Protein 1WMU (pdb70)

Foldseek 3Di:
DQDPVLLVLQVVLLVVCLVQQLVLLLQLVLCLCVVPVVVCVLPPVDPNDRPDPVSSVVRSVVSVLLVQCSVPVVPQLVSCVVLLCCCCVPSVDDLVVLVSSLVSSLVSSCVVCPVSCDPSNVVSSVVSSVVNSCSSPVVVD/DDDDPVLLCLLVVLVVVDPLLVLLLQLQLCLCAVVVVVCVLVPVQPDPPHSVRSSPRPVSSVVSSVVSVLLVVCSVPVVCLLPSCLVVLCCVCVPVNPPLVSLLVSLVSSLVSSCVVCVPSCDPSSSVSSNVSSVSNSVSSPVSPD

InterPro domains:
  IPR000971 Globin [PF00042] (26-136)
  IPR000971 Globin [PS01033] (1-141)
  IPR002338 Hemoglobin, alpha-type [PR00612] (15-27)
  IPR002338 Hemoglobin, alpha-type [PR00612] (32-42)
  IPR002338 Hemoglobin, alpha-type [PR00612] (47-56)
  IPR002338 Hemoglobin, alpha-type [PR00612] (74-87)
  IPR002338 Hemoglobin, alpha-type [PR00612] (122-138)
  IPR002338 Hemoglobin, alpha-type [cd08927] (2-141)
  IPR009050 Globin-like superfamily [SSF46458] (1-141)
  IPR012292 Globin/Protoglobin [G3DSA:1.10.490.10] (1-141)
  IPR050056 Hemoglobin and related oxygen transporters [PTHR11442] (2-141)

Organism: Aldabrachelys gigantea (NCBI:txid167804)

Nearest PDB structures (foldseek):
  1wmu-assembly1_B  TM=1.007E+00  e=2.072E-19  Aldabrachelys gigantea
  2r80-assembly1_D  TM=1.001E+00  e=8.312E-16  Columba livia
  5c6e-assembly1_B  TM=9.917E-01  e=1.342E-14  Equus caballus
  6r2o-assembly1_D  TM=9.912E-01  e=3.854E-14  Equus caballus
  1g0a-assembly1_B  TM=9.859E-01  e=7.913E-14  Bos taurus

Structure (mmCIF, N/CA/C/O backbone):
data_1WMU
#
_entry.id   1WMU
#
_cell.length_a   112.244
_cell.length_b   62.138
_cell.length_c   53.926
_cell.angle_alpha   90.00
_cell.angle_beta   109.98
_cell.angle_gamma   90.00
#
_symmetry.space_group_name_H-M   'C 1 2 1'
#
loop_
_entity.id
_entity.type
_entity.pdbx_description
1 polymer 'Hemoglobin D alpha chain'
2 polymer 'Hemoglobin A and D beta chain'
3 non-polymer 'PROTOPORPHYRIN IX CONTAINING FE'
4 water water
#
loop_
_atom_site.group_PDB
_atom_site.id
_atom_site.type_symbol
_atom_site.label_atom_id
_atom_site.label_alt_id
_atom_site.label_comp_id
_atom_site.label_asym_id
_atom_site.label_entity_id
_atom_site.label_seq_id
_atom_site.pdbx_PDB_ins_code
_atom_site.Cartn_x
_atom_site.Cartn_y
_atom_site.Cartn_z
_atom_site.occupancy
_atom_site.B_iso_or_equiv
_atom_site.auth_seq_id
_atom_site.auth_comp_id
_atom_site.auth_asym_id
_atom_site.auth_atom_id
_atom_site.pdbx_PDB_model_num
ATOM 1 N N . MET A 1 1 ? 64.635 -46.730 -6.133 1.00 32.20 1 MET A N 1
ATOM 2 C CA . MET A 1 1 ? 64.912 -47.307 -4.788 1.00 30.05 1 MET A CA 1
ATOM 3 C C . MET A 1 1 ? 66.397 -47.174 -4.468 1.00 27.84 1 MET A C 1
ATOM 4 O O . MET A 1 1 ? 67.180 -46.696 -5.289 1.00 27.61 1 MET A O 1
ATOM 9 N N . LEU A 1 2 ? 66.778 -47.589 -3.266 1.00 30.76 2 LEU A N 1
ATOM 10 C CA . LEU A 1 2 ? 68.175 -47.546 -2.863 1.00 28.23 2 LEU A CA 1
ATOM 11 C C . LEU A 1 2 ? 68.907 -48.677 -3.581 1.00 27.36 2 LEU A C 1
ATOM 12 O O . LEU A 1 2 ? 68.503 -49.838 -3.496 1.00 28.01 2 LEU A O 1
ATOM 17 N N . THR A 1 3 ? 69.971 -48.335 -4.297 1.00 25.12 3 THR A N 1
ATOM 18 C CA . THR A 1 3 ? 70.756 -49.328 -5.021 1.00 23.83 3 THR A CA 1
ATOM 19 C C . THR A 1 3 ? 71.825 -49.910 -4.098 1.00 24.79 3 THR A C 1
ATOM 20 O O . THR A 1 3 ? 72.020 -49.432 -2.981 1.00 22.64 3 THR A O 1
ATOM 24 N N . GLU A 1 4 ? 72.521 -50.941 -4.563 1.00 24.11 4 GLU A N 1
ATOM 25 C CA . GLU A 1 4 ? 73.572 -51.543 -3.753 1.00 24.63 4 GLU A CA 1
ATOM 26 C C . GLU A 1 4 ? 74.685 -50.520 -3.555 1.00 24.14 4 GLU A C 1
ATOM 27 O O . GLU A 1 4 ? 75.326 -50.476 -2.505 1.00 24.08 4 GLU A O 1
ATOM 33 N N . ASP A 1 5 ? 74.908 -49.695 -4.572 1.00 23.15 5 ASP A N 1
ATOM 34 C CA . ASP A 1 5 ? 75.923 -48.654 -4.493 1.00 23.19 5 ASP A CA 1
ATOM 35 C C . ASP A 1 5 ? 75.518 -47.639 -3.424 1.00 21.43 5 ASP A C 1
ATOM 36 O O . ASP A 1 5 ? 76.351 -47.208 -2.628 1.00 20.75 5 ASP A O 1
ATOM 41 N N . ASP A 1 6 ? 74.243 -47.258 -3.409 1.00 21.40 6 ASP A N 1
ATOM 42 C CA . ASP A 1 6 ? 73.760 -46.308 -2.406 1.00 20.54 6 ASP A CA 1
ATOM 43 C C . ASP A 1 6 ? 74.028 -46.851 -1.009 1.00 18.46 6 ASP A C 1
ATOM 44 O O . ASP A 1 6 ? 74.518 -46.139 -0.135 1.00 17.38 6 ASP A O 1
ATOM 49 N N . LYS A 1 7 ? 73.689 -48.120 -0.804 1.00 19.87 7 LYS A N 1
ATOM 50 C CA . LYS A 1 7 ? 73.869 -48.754 0.495 1.00 20.59 7 LYS A CA 1
ATOM 51 C C . LYS A 1 7 ? 75.329 -48.783 0.932 1.00 18.80 7 LYS A C 1
ATOM 52 O O . LYS A 1 7 ? 75.637 -48.551 2.099 1.00 18.88 7 LYS A O 1
ATOM 58 N N . GLN A 1 8 ? 76.232 -49.063 0.000 1.00 19.41 8 GLN A N 1
ATOM 59 C CA . GLN A 1 8 ? 77.647 -49.092 0.339 1.00 18.33 8 GLN A CA 1
ATOM 60 C C . GLN A 1 8 ? 78.151 -47.694 0.696 1.00 17.52 8 GLN A C 1
ATOM 61 O O . GLN A 1 8 ? 78.923 -47.529 1.644 1.00 16.81 8 GLN A O 1
ATOM 67 N N . LEU A 1 9 ? 77.719 -46.685 -0.055 1.00 15.86 9 LEU A N 1
ATOM 68 C CA . LEU A 1 9 ? 78.136 -45.317 0.242 1.00 16.65 9 LEU A CA 1
ATOM 69 C C . LEU A 1 9 ? 77.601 -44.914 1.612 1.00 15.02 9 LEU A C 1
ATOM 70 O O . LEU A 1 9 ? 78.280 -44.239 2.384 1.00 16.53 9 LEU A O 1
ATOM 75 N N . ILE A 1 10 ? 76.371 -45.322 1.905 1.00 14.44 10 ILE A N 1
ATOM 76 C CA . ILE A 1 10 ? 75.758 -45.000 3.184 1.00 14.93 10 ILE A CA 1
ATOM 77 C C . ILE A 1 10 ? 76.525 -45.633 4.342 1.00 14.80 10 ILE A C 1
ATOM 78 O O . ILE A 1 10 ? 76.875 -44.954 5.306 1.00 14.90 10 ILE A O 1
ATOM 83 N N . GLN A 1 11 ? 76.786 -46.932 4.229 1.00 17.56 11 GLN A N 1
ATOM 84 C CA . GLN A 1 11 ? 77.504 -47.674 5.263 1.00 19.92 11 GLN A CA 1
ATOM 85 C C . GLN A 1 11 ? 78.901 -47.106 5.538 1.00 18.73 11 GLN A C 1
ATOM 86 O O . GLN A 1 11 ? 79.311 -46.983 6.696 1.00 20.26 11 GLN A O 1
ATOM 92 N N . HIS A 1 12 ? 79.629 -46.752 4.483 1.00 17.20 12 HIS A N 1
ATOM 93 C CA . HIS A 1 12 ? 80.970 -46.191 4.648 1.00 17.31 12 HIS A CA 1
ATOM 94 C C . HIS A 1 12 ? 80.932 -44.924 5.508 1.00 17.27 12 HIS A C 1
ATOM 95 O O . HIS A 1 12 ? 81.779 -44.723 6.381 1.00 18.16 12 HIS A O 1
ATOM 102 N N . VAL A 1 13 ? 79.951 -44.064 5.252 1.00 18.49 13 VAL A N 1
ATOM 103 C CA . VAL A 1 13 ? 79.815 -42.821 6.011 1.00 20.04 13 VAL A CA 1
ATOM 104 C C . VAL A 1 13 ? 79.287 -43.106 7.414 1.00 19.41 13 VAL A C 1
ATOM 105 O O . VAL A 1 13 ? 79.703 -42.483 8.394 1.00 20.21 13 VAL A O 1
ATOM 109 N N . TRP A 1 14 ? 78.382 -44.071 7.500 1.00 17.97 14 TRP A N 1
ATOM 110 C CA . TRP A 1 14 ? 77.766 -44.427 8.764 1.00 19.86 14 TRP A CA 1
ATOM 111 C C . TRP A 1 14 ? 78.695 -44.983 9.837 1.00 21.75 14 TRP A C 1
ATOM 112 O O . TRP A 1 14 ? 78.502 -44.706 11.020 1.00 21.91 14 TRP A O 1
ATOM 123 N N . GLU A 1 15 ? 79.695 -45.771 9.457 1.00 27.67 15 GLU A N 1
ATOM 124 C CA . GLU A 1 15 ? 80.564 -46.312 10.493 1.00 30.15 15 GLU A CA 1
ATOM 125 C C . GLU A 1 15 ? 81.311 -45.206 11.228 1.00 32.16 15 GLU A C 1
ATOM 126 O O . GLU A 1 15 ? 81.752 -45.395 12.362 1.00 32.81 15 GLU A O 1
ATOM 132 N N . LYS A 1 16 ? 81.435 -44.043 10.594 1.00 26.81 16 LYS A N 1
ATOM 133 C CA . LYS A 1 16 ? 82.094 -42.913 11.237 1.00 29.07 16 LYS A CA 1
ATOM 134 C C . LYS A 1 16 ? 81.102 -42.316 12.239 1.00 29.36 16 LYS A C 1
ATOM 135 O O . LYS A 1 16 ? 81.462 -41.989 13.368 1.00 29.52 16 LYS A O 1
ATOM 141 N N . VAL A 1 17 ? 79.845 -42.200 11.821 1.00 26.68 17 VAL A N 1
ATOM 142 C CA . VAL A 1 17 ? 78.804 -41.649 12.677 1.00 27.18 17 VAL A CA 1
ATOM 143 C C . VAL A 1 17 ? 78.642 -42.460 13.961 1.00 29.02 17 VAL A C 1
ATOM 144 O O . VAL A 1 17 ? 78.534 -41.895 15.049 1.00 27.70 17 VAL A O 1
ATOM 148 N N . LEU A 1 18 ? 78.636 -43.785 13.827 1.00 30.57 18 LEU A N 1
ATOM 149 C CA . LEU A 1 18 ? 78.472 -44.668 14.977 1.00 33.41 18 LEU A CA 1
ATOM 150 C C . LEU A 1 18 ? 79.562 -44.510 16.038 1.00 34.49 18 LEU A C 1
ATOM 151 O O . LEU A 1 18 ? 79.386 -44.930 17.174 1.00 35.83 18 LEU A O 1
ATOM 156 N N . GLU A 1 19 ? 80.686 -43.906 15.664 1.00 44.81 19 GLU A N 1
ATOM 157 C CA . GLU A 1 19 ? 81.793 -43.681 16.586 1.00 46.52 19 GLU A CA 1
ATOM 158 C C . GLU A 1 19 ? 81.535 -42.474 17.489 1.00 46.99 19 GLU A C 1
ATOM 159 O O . GLU A 1 19 ? 82.145 -42.327 18.550 1.00 45.51 19 GLU A O 1
ATOM 165 N N . HIS A 1 20 ? 80.631 -41.604 17.058 1.00 30.55 20 HIS A N 1
ATOM 166 C CA . HIS A 1 20 ? 80.304 -40.418 17.832 1.00 31.16 20 HIS A CA 1
ATOM 167 C C . HIS A 1 20 ? 78.824 -40.100 17.717 1.00 29.62 20 HIS A C 1
ATOM 168 O O . HIS A 1 20 ? 78.440 -38.989 17.364 1.00 29.32 20 HIS A O 1
ATOM 175 N N . GLN A 1 21 ? 78.001 -41.095 18.025 1.00 35.67 21 GLN A N 1
ATOM 176 C CA . GLN A 1 21 ? 76.554 -40.961 17.950 1.00 32.13 21 GLN A CA 1
ATOM 177 C C . GLN A 1 21 ? 76.024 -39.729 18.671 1.00 31.20 21 GLN A C 1
ATOM 178 O O . GLN A 1 21 ? 75.182 -39.004 18.136 1.00 29.19 21 GLN A O 1
ATOM 184 N N . GLU A 1 22 ? 76.504 -39.501 19.890 1.00 27.62 22 GLU A N 1
ATOM 185 C CA . GLU A 1 22 ? 76.061 -38.354 20.670 1.00 28.50 22 GLU A CA 1
ATOM 186 C C . GLU A 1 22 ? 76.395 -37.041 19.981 1.00 27.02 22 GLU A C 1
ATOM 187 O O . GLU A 1 22 ? 75.520 -36.196 19.787 1.00 27.38 22 GLU A O 1
ATOM 193 N N . ASP A 1 23 ? 77.661 -36.868 19.613 1.00 26.79 23 ASP A N 1
ATOM 194 C CA . ASP A 1 23 ? 78.087 -35.642 18.955 1.00 25.49 23 ASP A CA 1
ATOM 195 C C . ASP A 1 23 ? 77.282 -35.355 17.694 1.00 23.49 23 ASP A C 1
ATOM 196 O O . ASP A 1 23 ? 76.735 -34.264 17.543 1.00 23.43 23 ASP A O 1
ATOM 201 N N . PHE A 1 24 ? 77.214 -36.329 16.790 1.00 22.79 24 PHE A N 1
ATOM 202 C CA . PHE A 1 24 ? 76.473 -36.146 15.546 1.00 22.38 24 PHE A CA 1
ATOM 203 C C . PHE A 1 24 ? 75.012 -35.819 15.802 1.00 20.70 24 PHE A C 1
ATOM 204 O O . PHE A 1 24 ? 74.494 -34.835 15.279 1.00 19.90 24 PHE A O 1
ATOM 212 N N . GLY A 1 25 ? 74.354 -36.660 16.593 1.00 20.44 25 GLY A N 1
ATOM 213 C CA . GLY A 1 25 ? 72.949 -36.450 16.899 1.00 19.29 25 GLY A CA 1
ATOM 214 C C . GLY A 1 25 ? 72.664 -35.089 17.505 1.00 19.20 25 GLY A C 1
ATOM 215 O O . GLY A 1 25 ? 71.741 -34.393 17.082 1.00 17.89 25 GLY A O 1
ATOM 216 N N . ALA A 1 26 ? 73.448 -34.708 18.508 1.00 19.33 26 ALA A N 1
ATOM 217 C CA . ALA A 1 26 ? 73.263 -33.418 19.157 1.00 18.90 26 ALA A CA 1
ATOM 218 C C . ALA A 1 26 ? 73.470 -32.261 18.182 1.00 19.66 26 ALA A C 1
ATOM 219 O O . ALA A 1 26 ? 72.752 -31.262 18.232 1.00 19.70 26 ALA A O 1
ATOM 221 N N . GLU A 1 27 ? 74.442 -32.391 17.281 1.00 18.40 27 GLU A N 1
ATOM 222 C CA . GLU A 1 27 ? 74.691 -31.318 16.329 1.00 17.55 27 GLU A CA 1
ATOM 223 C C . GLU A 1 27 ? 73.534 -31.162 15.349 1.00 16.43 27 GLU A C 1
ATOM 224 O O . GLU A 1 27 ? 73.153 -30.045 15.016 1.00 16.73 27 GLU A O 1
ATOM 230 N N . ALA A 1 28 ? 72.984 -32.280 14.884 1.00 17.92 28 ALA A N 1
ATOM 231 C CA . ALA A 1 28 ? 71.868 -32.232 13.945 1.00 16.94 28 ALA A CA 1
ATOM 232 C C . ALA A 1 28 ? 70.678 -31.562 14.618 1.00 18.24 28 ALA A C 1
ATOM 233 O O . ALA A 1 28 ? 70.023 -30.704 14.029 1.00 16.90 28 ALA A O 1
ATOM 235 N N . LEU A 1 29 ? 70.401 -31.962 15.854 1.00 16.64 29 LEU A N 1
ATOM 236 C CA . LEU A 1 29 ? 69.281 -31.392 16.605 1.00 17.57 29 LEU A CA 1
ATOM 237 C C . LEU A 1 29 ? 69.460 -29.907 16.879 1.00 17.03 29 LEU A C 1
ATOM 238 O O . LEU A 1 29 ? 68.522 -29.123 16.732 1.00 16.96 29 LEU A O 1
ATOM 243 N N . GLU A 1 30 ? 70.662 -29.513 17.285 1.00 16.12 30 GLU A N 1
ATOM 244 C CA . GLU A 1 30 ? 70.907 -28.110 17.574 1.00 16.83 30 GLU A CA 1
ATOM 245 C C . GLU A 1 30 ? 70.814 -27.228 16.333 1.00 17.72 30 GLU A C 1
ATOM 246 O O . GLU A 1 30 ? 70.338 -26.098 16.416 1.00 17.22 30 GLU A O 1
ATOM 252 N N . ARG A 1 31 ? 71.257 -27.734 15.186 1.00 17.64 31 ARG A N 1
ATOM 253 C CA . ARG A 1 31 ? 71.148 -26.952 13.961 1.00 16.68 31 ARG A CA 1
ATOM 254 C C . ARG A 1 31 ? 69.662 -26.771 13.642 1.00 16.52 31 ARG A C 1
ATOM 255 O O . ARG A 1 31 ? 69.235 -25.688 13.232 1.00 17.27 31 ARG A O 1
ATOM 263 N N . MET A 1 32 ? 68.867 -27.820 13.850 1.00 15.74 32 MET A N 1
ATOM 264 C CA . MET A 1 32 ? 67.430 -27.718 13.582 1.00 13.90 32 MET A CA 1
ATOM 265 C C . MET A 1 32 ? 66.786 -26.679 14.506 1.00 14.91 32 MET A C 1
ATOM 266 O O . MET A 1 32 ? 66.022 -25.825 14.057 1.00 13.51 32 MET A O 1
ATOM 271 N N . PHE A 1 33 ? 67.101 -26.749 15.797 1.00 15.64 33 PHE A N 1
ATOM 272 C CA . PHE A 1 33 ? 66.534 -25.810 16.765 1.00 16.65 33 PHE A CA 1
ATOM 273 C C . PHE A 1 33 ? 66.933 -24.357 16.505 1.00 16.93 33 PHE A C 1
ATOM 274 O O . PHE A 1 33 ? 66.141 -23.439 16.713 1.00 17.43 33 PHE A O 1
ATOM 282 N N . ILE A 1 34 ? 68.168 -24.145 16.064 1.00 17.67 34 ILE A N 1
ATOM 283 C CA . ILE A 1 34 ? 68.649 -22.794 15.811 1.00 18.63 34 ILE A CA 1
ATOM 284 C C . ILE A 1 34 ? 68.186 -22.251 14.461 1.00 18.20 34 ILE A C 1
ATOM 285 O O . ILE A 1 34 ? 67.735 -21.109 14.359 1.00 18.34 34 ILE A O 1
ATOM 290 N N . VAL A 1 35 ? 68.284 -23.073 13.427 1.00 17.91 35 VAL A N 1
ATOM 291 C CA . VAL A 1 35 ? 67.879 -22.647 12.093 1.00 17.81 35 VAL A CA 1
ATOM 292 C C . VAL A 1 35 ? 66.361 -22.617 11.911 1.00 17.50 35 VAL A C 1
ATOM 293 O O . VAL A 1 35 ? 65.821 -21.726 11.240 1.00 19.46 35 VAL A O 1
ATOM 297 N N . TYR A 1 36 ? 65.668 -23.581 12.511 1.00 15.33 36 TYR A N 1
ATOM 298 C CA . TYR A 1 36 ? 64.210 -23.658 12.402 1.00 14.69 36 TYR A CA 1
ATOM 299 C C . TYR A 1 36 ? 63.618 -23.675 13.812 1.00 15.75 36 TYR A C 1
ATOM 300 O O . TYR A 1 36 ? 63.068 -24.685 14.258 1.00 17.15 36 TYR A O 1
ATOM 309 N N . PRO A 1 37 ? 63.702 -22.538 14.524 1.00 18.68 37 PRO A N 1
ATOM 310 C CA . PRO A 1 37 ? 63.196 -22.401 15.897 1.00 19.95 37 PRO A CA 1
ATOM 311 C C . PRO A 1 37 ? 61.806 -22.951 16.195 1.00 18.60 37 PRO A C 1
ATOM 312 O O . PRO A 1 37 ? 61.521 -23.340 17.327 1.00 19.91 37 PRO A O 1
ATOM 316 N N . SER A 1 38 ? 60.935 -22.994 15.197 1.00 16.46 38 SER A N 1
ATOM 317 C CA . SER A 1 38 ? 59.600 -23.523 15.432 1.00 16.68 38 SER A CA 1
ATOM 318 C C . SER A 1 38 ? 59.651 -24.969 15.938 1.00 15.79 38 SER A C 1
ATOM 319 O O . SER A 1 38 ? 58.781 -25.401 16.696 1.00 16.41 38 SER A O 1
ATOM 322 N N . THR A 1 39 ? 60.671 -25.714 15.527 1.00 14.05 39 THR A N 1
ATOM 323 C CA . THR A 1 39 ? 60.801 -27.106 15.954 1.00 14.76 39 THR A CA 1
ATOM 324 C C . THR A 1 39 ? 61.066 -27.270 17.453 1.00 13.98 39 THR A C 1
ATOM 325 O O . THR A 1 39 ? 60.840 -28.342 18.014 1.00 15.99 39 THR A O 1
ATOM 329 N N . LYS A 1 40 ? 61.545 -26.210 18.098 1.00 16.70 40 LYS A N 1
ATOM 330 C CA . LYS A 1 40 ? 61.830 -26.262 19.529 1.00 16.49 40 LYS A CA 1
ATOM 331 C C . LYS A 1 40 ? 60.582 -26.486 20.376 1.00 17.43 40 LYS A C 1
ATOM 332 O O . LYS A 1 40 ? 60.678 -26.963 21.507 1.00 15.45 40 LYS A O 1
ATOM 338 N N . THR A 1 41 ? 59.413 -26.142 19.839 1.00 16.97 41 THR A N 1
ATOM 339 C CA . THR A 1 41 ? 58.174 -26.303 20.596 1.00 17.28 41 THR A CA 1
ATOM 340 C C . THR A 1 41 ? 57.765 -27.749 20.848 1.00 16.37 41 THR A C 1
ATOM 341 O O . THR A 1 41 ? 56.834 -28.007 21.609 1.00 17.19 41 THR A O 1
ATOM 345 N N . TYR A 1 42 ? 58.456 -28.685 20.208 1.00 16.08 42 TYR A N 1
ATOM 346 C CA . TYR A 1 42 ? 58.192 -30.107 20.396 1.00 14.38 42 TYR A CA 1
ATOM 347 C C . TYR A 1 42 ? 58.979 -30.595 21.608 1.00 15.97 42 TYR A C 1
ATOM 348 O O . TYR A 1 42 ? 58.746 -31.697 22.104 1.00 15.47 42 TYR A O 1
ATOM 357 N N . PHE A 1 43 ? 59.914 -29.770 22.072 1.00 16.20 43 PHE A N 1
ATOM 358 C CA . PHE A 1 43 ? 60.766 -30.134 23.205 1.00 16.15 43 PHE A CA 1
ATOM 359 C C . PHE A 1 43 ? 60.717 -29.154 24.376 1.00 15.48 43 PHE A C 1
ATOM 360 O O . PHE A 1 43 ? 61.755 -28.743 24.890 1.00 15.09 43 PHE A O 1
ATOM 368 N N . PRO A 1 44 ? 59.515 -28.777 24.827 1.00 15.02 44 PRO A N 1
ATOM 369 C CA . PRO A 1 44 ? 59.424 -27.837 25.949 1.00 15.21 44 PRO A CA 1
ATOM 370 C C . PRO A 1 44 ? 60.006 -28.415 27.240 1.00 16.57 44 PRO A C 1
ATOM 371 O O . PRO A 1 44 ? 60.451 -27.676 28.121 1.00 16.73 44 PRO A O 1
ATOM 375 N N . HIS A 1 45 ? 60.000 -29.740 27.345 1.00 14.99 45 HIS A N 1
ATOM 376 C CA . HIS A 1 45 ? 60.520 -30.418 28.527 1.00 16.44 45 HIS A CA 1
ATOM 377 C C . HIS A 1 45 ? 62.045 -30.521 28.546 1.00 16.77 45 HIS A C 1
ATOM 378 O O . HIS A 1 45 ? 62.631 -30.942 29.548 1.00 17.67 45 HIS A O 1
ATOM 385 N N . PHE A 1 46 ? 62.682 -30.135 27.441 1.00 17.46 46 PHE A N 1
ATOM 386 C CA . PHE A 1 46 ? 64.141 -30.181 27.314 1.00 18.24 46 PHE A CA 1
ATOM 387 C C . PHE A 1 46 ? 64.833 -28.862 27.625 1.00 18.75 46 PHE A C 1
ATOM 388 O O . PHE A 1 46 ? 64.316 -27.786 27.324 1.00 18.29 46 PHE A O 1
ATOM 396 N N . ASP A 1 47 ? 66.015 -28.959 28.226 1.00 17.84 47 ASP A N 1
ATOM 397 C CA . ASP A 1 47 ? 66.838 -27.782 28.459 1.00 18.50 47 ASP A CA 1
ATOM 398 C C . ASP A 1 47 ? 67.474 -27.749 27.073 1.00 19.17 47 ASP A C 1
ATOM 399 O O . ASP A 1 47 ? 68.131 -28.711 26.679 1.00 20.57 47 ASP A O 1
ATOM 404 N N . LEU A 1 48 ? 67.256 -26.678 26.320 1.00 22.26 48 LEU A N 1
ATOM 405 C CA . LEU A 1 48 ? 67.796 -26.598 24.969 1.00 23.99 48 LEU A CA 1
ATOM 406 C C . LEU A 1 48 ? 69.089 -25.800 24.828 1.00 26.06 48 LEU A C 1
ATOM 407 O O . LEU A 1 48 ? 69.401 -25.290 23.749 1.00 25.78 48 LEU A O 1
ATOM 412 N N . HIS A 1 49 ? 69.842 -25.680 25.914 1.00 25.14 49 HIS A N 1
ATOM 413 C CA . HIS A 1 49 ? 71.109 -24.968 25.833 1.00 27.08 49 HIS A CA 1
ATOM 414 C C . HIS A 1 49 ? 72.106 -25.895 25.158 1.00 26.75 49 HIS A C 1
ATOM 415 O O . HIS A 1 49 ? 71.981 -27.119 25.235 1.00 27.40 49 HIS A O 1
ATOM 422 N N . HIS A 1 50 ? 73.096 -25.303 24.497 1.00 30.96 50 HIS A N 1
ATOM 423 C CA . HIS A 1 50 ? 74.124 -26.066 23.799 1.00 31.30 50 HIS A CA 1
ATOM 424 C C . HIS A 1 50 ? 74.699 -27.204 24.637 1.00 31.20 50 HIS A C 1
ATOM 425 O O . HIS A 1 50 ? 75.081 -27.015 25.794 1.00 32.09 50 HIS A O 1
ATOM 432 N N . ASP A 1 51 ? 74.759 -28.389 24.041 1.00 24.98 51 ASP A N 1
ATOM 433 C CA . ASP A 1 51 ? 75.278 -29.589 24.684 1.00 27.23 51 ASP A CA 1
ATOM 434 C C . ASP A 1 51 ? 74.623 -30.030 25.987 1.00 26.32 51 ASP A C 1
ATOM 435 O O . ASP A 1 51 ? 75.267 -30.699 26.794 1.00 26.52 51 ASP A O 1
ATOM 440 N N . SER A 1 52 ? 73.362 -29.670 26.190 1.00 27.27 52 SER A N 1
ATOM 441 C CA . SER A 1 52 ? 72.649 -30.083 27.399 1.00 24.87 52 SER A CA 1
ATOM 442 C C . SER A 1 52 ? 72.603 -31.607 27.438 1.00 24.47 52 SER A C 1
ATOM 443 O O . SER A 1 52 ? 72.706 -32.269 26.404 1.00 23.86 52 SER A O 1
ATOM 446 N N . GLU A 1 53 ? 72.445 -32.165 28.632 1.00 23.53 53 GLU A N 1
ATOM 447 C CA . GLU A 1 53 ? 72.374 -33.609 28.781 1.00 24.88 53 GLU A CA 1
ATOM 448 C C . GLU A 1 53 ? 71.226 -34.194 27.959 1.00 23.40 53 GLU A C 1
ATOM 449 O O . GLU A 1 53 ? 71.389 -35.217 27.298 1.00 22.54 53 GLU A O 1
ATOM 455 N N . GLN A 1 54 ? 70.067 -33.544 28.003 1.00 23.02 54 GLN A N 1
ATOM 456 C CA . GLN A 1 54 ? 68.902 -34.027 27.268 1.00 22.19 54 GLN A CA 1
ATOM 457 C C . GLN A 1 54 ? 69.100 -34.008 25.756 1.00 19.99 54 GLN A C 1
ATOM 458 O O . GLN A 1 54 ? 68.649 -34.916 25.058 1.00 19.88 54 GLN A O 1
ATOM 464 N N . ILE A 1 55 ? 69.779 -32.986 25.248 1.00 21.08 55 ILE A N 1
ATOM 465 C CA . ILE A 1 55 ? 70.028 -32.903 23.816 1.00 21.33 55 ILE A CA 1
ATOM 466 C C . ILE A 1 55 ? 71.010 -33.991 23.385 1.00 21.10 55 ILE A C 1
ATOM 467 O O . ILE A 1 55 ? 70.803 -34.662 22.379 1.00 20.47 55 ILE A O 1
ATOM 472 N N . ARG A 1 56 ? 72.072 -34.187 24.162 1.00 22.48 56 ARG A N 1
ATOM 473 C CA . ARG A 1 56 ? 73.060 -35.202 23.820 1.00 22.69 56 ARG A CA 1
ATOM 474 C C . ARG A 1 56 ? 72.493 -36.623 23.893 1.00 22.66 56 ARG A C 1
ATOM 475 O O . ARG A 1 56 ? 72.715 -37.439 22.996 1.00 22.63 56 ARG A O 1
ATOM 483 N N . HIS A 1 57 ? 71.756 -36.930 24.953 1.00 23.60 57 HIS A N 1
ATOM 484 C CA . HIS A 1 57 ? 71.187 -38.262 25.073 1.00 24.33 57 HIS A CA 1
ATOM 485 C C . HIS A 1 57 ? 70.155 -38.550 23.984 1.00 22.48 57 HIS A C 1
ATOM 486 O O . HIS A 1 57 ? 70.103 -39.654 23.446 1.00 21.98 57 HIS A O 1
ATOM 493 N N . HIS A 1 58 ? 69.338 -37.551 23.664 1.00 20.46 58 HIS A N 1
ATOM 494 C CA . HIS A 1 58 ? 68.332 -37.721 22.622 1.00 18.49 58 HIS A CA 1
ATOM 495 C C . HIS A 1 58 ? 69.029 -37.811 21.262 1.00 18.19 58 HIS A C 1
ATOM 496 O O . HIS A 1 58 ? 68.618 -38.579 20.389 1.00 17.60 58 HIS A O 1
ATOM 503 N N . GLY A 1 59 ? 70.086 -37.022 21.089 1.00 19.73 59 GLY A N 1
ATOM 504 C CA . GLY A 1 59 ? 70.828 -37.045 19.843 1.00 20.12 59 GLY A CA 1
ATOM 505 C C . GLY A 1 59 ? 71.319 -38.455 19.588 1.00 21.39 59 GLY A C 1
ATOM 506 O O . GLY A 1 59 ? 71.237 -38.969 18.474 1.00 20.98 59 GLY A O 1
ATOM 507 N N . LYS A 1 60 ? 71.826 -39.094 20.636 1.00 21.08 60 LYS A N 1
ATOM 508 C CA . LYS A 1 60 ? 72.311 -40.458 20.503 1.00 22.18 60 LYS A CA 1
ATOM 509 C C . LYS A 1 60 ? 71.176 -41.405 20.125 1.00 21.28 60 LYS A C 1
ATOM 510 O O . LYS A 1 60 ? 71.357 -42.303 19.304 1.00 21.25 60 LYS A O 1
ATOM 516 N N . LYS A 1 61 ? 70.003 -41.208 20.720 1.00 20.78 61 LYS A N 1
ATOM 517 C CA . LYS A 1 61 ? 68.855 -42.059 20.423 1.00 19.62 61 LYS A CA 1
ATOM 518 C C . LYS A 1 61 ? 68.428 -41.915 18.965 1.00 18.21 61 LYS A C 1
ATOM 519 O O . LYS A 1 61 ? 68.100 -42.901 18.305 1.00 19.12 61 LYS A O 1
ATOM 525 N N . VAL A 1 62 ? 68.420 -40.683 18.468 1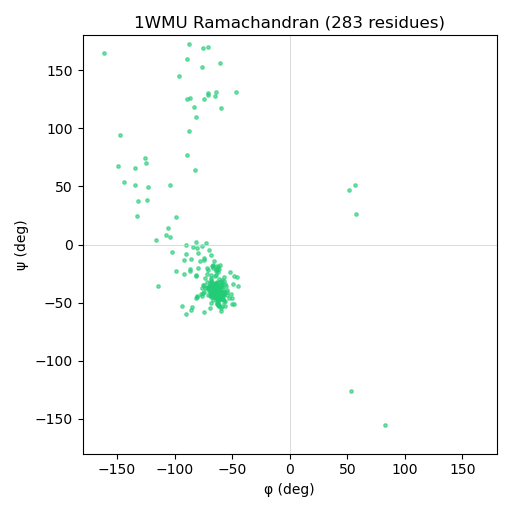.00 17.62 62 VAL A N 1
ATOM 526 C CA . VAL A 1 62 ? 68.029 -40.450 17.082 1.00 17.08 62 VAL A CA 1
ATOM 527 C C . VAL A 1 62 ? 68.991 -41.183 16.147 1.00 18.52 62 VAL A C 1
ATOM 528 O O . VAL A 1 62 ? 68.563 -41.886 15.227 1.00 18.34 62 VAL A O 1
ATOM 532 N N . VAL A 1 63 ? 70.288 -41.026 16.396 1.00 19.05 63 VAL A N 1
ATOM 533 C CA . VAL A 1 63 ? 71.309 -41.676 15.576 1.00 20.54 63 VAL A CA 1
ATOM 534 C C . VAL A 1 63 ? 71.205 -43.194 15.687 1.00 20.82 63 VAL A C 1
ATOM 535 O O . VAL A 1 63 ? 71.410 -43.913 14.707 1.00 20.71 63 VAL A O 1
ATOM 539 N N . GLY A 1 64 ? 70.880 -43.679 16.883 1.00 22.96 64 GLY A N 1
ATOM 540 C CA . GLY A 1 64 ? 70.735 -45.111 17.081 1.00 22.88 64 GLY A CA 1
ATOM 541 C C . GLY A 1 64 ? 69.606 -45.663 16.230 1.00 23.01 64 GLY A C 1
ATOM 542 O O . GLY A 1 64 ? 69.729 -46.739 15.640 1.00 22.96 64 GLY A O 1
ATOM 543 N N . ALA A 1 65 ? 68.499 -44.926 16.164 1.00 20.12 65 ALA A N 1
ATOM 544 C CA . ALA A 1 65 ? 67.344 -45.342 15.371 1.00 20.19 65 ALA A CA 1
ATOM 545 C C . ALA A 1 65 ? 67.680 -45.334 13.882 1.00 19.76 65 ALA A C 1
ATOM 546 O O . ALA A 1 65 ? 67.254 -46.217 13.138 1.00 21.31 65 ALA A O 1
ATOM 548 N N . LEU A 1 66 ? 68.430 -44.328 13.445 1.00 18.54 66 LEU A N 1
ATOM 549 C CA . LEU A 1 66 ? 68.822 -44.247 12.042 1.00 18.26 66 LEU A CA 1
ATOM 550 C C . LEU A 1 66 ? 69.755 -45.417 11.741 1.00 19.88 66 LEU A C 1
ATOM 551 O O . LEU A 1 66 ? 69.737 -45.968 10.642 1.00 18.93 66 LEU A O 1
ATOM 556 N N . GLY A 1 67 ? 70.550 -45.798 12.738 1.00 22.94 67 GLY A N 1
ATOM 557 C CA . GLY A 1 67 ? 71.469 -46.912 12.578 1.00 25.47 67 GLY A CA 1
ATOM 558 C C . GLY A 1 67 ? 70.706 -48.208 12.376 1.00 26.70 67 GLY A C 1
ATOM 559 O O . GLY A 1 67 ? 71.101 -49.057 11.572 1.00 28.15 67 GLY A O 1
ATOM 560 N N . ASP A 1 68 ? 69.610 -48.370 13.112 1.00 25.31 68 ASP A N 1
ATOM 561 C CA . ASP A 1 68 ? 68.791 -49.567 12.980 1.00 26.17 68 ASP A CA 1
ATOM 562 C C . ASP A 1 68 ? 68.150 -49.565 11.601 1.00 26.35 68 ASP A C 1
ATOM 563 O O . ASP A 1 68 ? 67.967 -50.617 10.986 1.00 27.58 68 ASP A O 1
ATOM 568 N N . ALA A 1 69 ? 67.805 -48.371 11.127 1.00 22.64 69 ALA A N 1
ATOM 569 C CA . ALA A 1 69 ? 67.195 -48.211 9.817 1.00 21.84 69 ALA A CA 1
ATOM 570 C C . ALA A 1 69 ? 68.180 -48.664 8.745 1.00 22.14 69 ALA A C 1
ATOM 571 O O . ALA A 1 69 ? 67.796 -49.314 7.771 1.00 21.65 69 ALA A O 1
ATOM 573 N N . VAL A 1 70 ? 69.451 -48.318 8.931 1.00 24.72 70 VAL A N 1
ATOM 574 C CA . VAL A 1 70 ? 70.489 -48.705 7.980 1.00 27.46 70 VAL A CA 1
ATOM 575 C C . VAL A 1 70 ? 70.580 -50.229 7.897 1.00 29.17 70 VAL A C 1
ATOM 576 O O . VAL A 1 70 ? 70.696 -50.791 6.810 1.00 30.11 70 VAL A O 1
ATOM 580 N N . LYS A 1 71 ? 70.522 -50.890 9.049 1.00 33.00 71 LYS A N 1
ATOM 581 C CA . LYS A 1 71 ? 70.591 -52.348 9.117 1.00 36.61 71 LYS A CA 1
ATOM 582 C C . LYS A 1 71 ? 69.420 -53.035 8.400 1.00 37.85 71 LYS A C 1
ATOM 583 O O . LYS A 1 71 ? 69.616 -53.927 7.572 1.00 38.58 71 LYS A O 1
ATOM 589 N N . HIS A 1 72 ? 68.201 -52.614 8.721 1.00 30.72 72 HIS A N 1
ATOM 590 C CA . HIS A 1 72 ? 67.008 -53.206 8.126 1.00 32.61 72 HIS A CA 1
ATOM 591 C C . HIS A 1 72 ? 66.407 -52.289 7.068 1.00 33.00 72 HIS A C 1
ATOM 592 O O . HIS A 1 72 ? 65.211 -52.003 7.082 1.00 33.17 72 HIS A O 1
ATOM 599 N N . ILE A 1 73 ? 67.249 -51.855 6.139 1.00 37.28 73 ILE A N 1
ATOM 600 C CA . ILE A 1 73 ? 66.839 -50.949 5.075 1.00 36.97 73 ILE A CA 1
ATOM 601 C C . ILE A 1 73 ? 65.767 -51.531 4.142 1.00 37.30 73 ILE A C 1
ATOM 602 O O . ILE A 1 73 ? 65.022 -50.788 3.500 1.00 37.78 73 ILE A O 1
ATOM 607 N N . ASP A 1 74 ? 65.680 -52.857 4.075 1.00 42.56 74 ASP A N 1
ATOM 608 C CA . ASP A 1 74 ? 64.691 -53.513 3.221 1.00 42.84 74 ASP A CA 1
ATOM 609 C C . ASP A 1 74 ? 63.390 -53.759 3.976 1.00 42.54 74 ASP A C 1
ATOM 610 O O . ASP A 1 74 ? 62.386 -54.164 3.388 1.00 42.33 74 ASP A O 1
ATOM 615 N N . ASN A 1 75 ? 63.414 -53.516 5.282 1.00 34.75 75 ASN A N 1
ATOM 616 C CA . ASN A 1 75 ? 62.245 -53.732 6.128 1.00 34.49 75 ASN A CA 1
ATOM 617 C C . ASN A 1 75 ? 62.043 -52.527 7.051 1.00 33.86 75 ASN A C 1
ATOM 618 O O . ASN A 1 75 ? 61.900 -52.678 8.264 1.00 33.22 75 ASN A O 1
ATOM 623 N N . LEU A 1 76 ? 62.025 -51.333 6.462 1.00 33.04 76 LEU A N 1
ATOM 624 C CA . LEU A 1 76 ? 61.861 -50.092 7.219 1.00 32.42 76 LEU A CA 1
ATOM 625 C C . LEU A 1 76 ? 60.571 -49.964 8.021 1.00 32.19 76 LEU A C 1
ATOM 626 O O . LEU A 1 76 ? 60.611 -49.746 9.232 1.00 33.18 76 LEU A O 1
ATOM 631 N N . SER A 1 77 ? 59.432 -50.082 7.347 1.00 38.13 77 SER A N 1
ATOM 632 C CA . SER A 1 77 ? 58.139 -49.957 8.011 1.00 37.88 77 SER A CA 1
ATOM 633 C C . SER A 1 77 ? 58.038 -50.792 9.285 1.00 38.05 77 SER A C 1
ATOM 634 O O . SER A 1 77 ? 57.668 -50.283 10.345 1.00 38.20 77 SER A O 1
ATOM 637 N N . ALA A 1 78 ? 58.368 -52.074 9.181 1.00 36.54 78 ALA A N 1
ATOM 638 C CA . ALA A 1 78 ? 58.305 -52.973 10.327 1.00 35.61 78 ALA A CA 1
ATOM 639 C C . ALA A 1 78 ? 59.292 -52.592 11.430 1.00 35.14 78 ALA A C 1
ATOM 640 O O . ALA A 1 78 ? 58.946 -52.585 12.611 1.00 35.41 78 ALA A O 1
ATOM 642 N N . THR A 1 79 ? 60.519 -52.268 11.040 1.00 33.37 79 THR A N 1
ATOM 643 C CA . THR A 1 79 ? 61.561 -51.905 11.997 1.00 32.27 79 THR A CA 1
ATOM 644 C C . THR A 1 79 ? 61.286 -50.622 12.784 1.00 31.58 79 THR A C 1
ATOM 645 O O . THR A 1 79 ? 61.659 -50.511 13.952 1.00 31.27 79 THR A O 1
ATOM 649 N N . LEU A 1 80 ? 60.633 -49.657 12.148 1.00 29.40 80 LEU A N 1
ATOM 650 C CA . LEU A 1 80 ? 60.344 -48.381 12.800 1.00 28.73 80 LEU A CA 1
ATOM 651 C C . LEU A 1 80 ? 58.886 -48.222 13.211 1.00 28.63 80 LEU A C 1
ATOM 652 O O . LEU A 1 80 ? 58.448 -47.118 13.535 1.00 26.84 80 LEU A O 1
ATOM 657 N N . SER A 1 81 ? 58.141 -49.323 13.210 1.00 26.94 81 SER A N 1
ATOM 658 C CA . SER A 1 81 ? 56.726 -49.287 13.563 1.00 28.10 81 SER A CA 1
ATOM 659 C C . SER A 1 81 ? 56.448 -48.567 14.880 1.00 28.75 81 SER A C 1
ATOM 660 O O . SER A 1 81 ? 55.597 -47.679 14.939 1.00 30.24 81 SER A O 1
ATOM 663 N N . GLU A 1 82 ? 57.158 -48.953 15.934 1.00 30.04 82 GLU A N 1
ATOM 664 C CA . GLU A 1 82 ? 56.973 -48.327 17.238 1.00 30.29 82 GLU A CA 1
ATOM 665 C C . GLU A 1 82 ? 57.227 -46.823 17.177 1.00 27.71 82 GLU A C 1
ATOM 666 O O . GLU A 1 82 ? 56.485 -46.033 17.768 1.00 26.03 82 GLU A O 1
ATOM 672 N N . LEU A 1 83 ? 58.275 -46.430 16.460 1.00 24.94 83 LEU A N 1
ATOM 673 C CA . LEU A 1 83 ? 58.617 -45.019 16.331 1.00 22.19 83 LEU A CA 1
ATOM 674 C C . LEU A 1 83 ? 57.633 -44.258 15.454 1.00 19.98 83 LEU A C 1
ATOM 675 O O . LEU A 1 83 ? 57.386 -43.072 15.681 1.00 18.04 83 LEU A O 1
ATOM 680 N N . SER A 1 84 ? 57.066 -44.924 14.453 1.00 19.84 84 SER A N 1
ATOM 681 C CA . SER A 1 84 ? 56.104 -44.250 13.587 1.00 20.67 84 SER A CA 1
ATOM 682 C C . SER A 1 84 ? 54.819 -43.985 14.365 1.00 21.40 84 SER A C 1
ATOM 683 O O . SER A 1 84 ? 54.165 -42.961 14.166 1.00 21.18 84 SER A O 1
ATOM 686 N N . ASN A 1 85 ? 54.455 -44.903 15.255 1.00 25.14 85 ASN A N 1
ATOM 687 C CA . ASN A 1 85 ? 53.252 -44.707 16.057 1.00 25.73 85 ASN A CA 1
ATOM 688 C C . ASN A 1 85 ? 53.513 -43.569 17.039 1.00 24.79 85 ASN A C 1
ATOM 689 O O . ASN A 1 85 ? 52.640 -42.740 17.301 1.00 24.25 85 ASN A O 1
ATOM 694 N N . LEU A 1 86 ? 54.726 -43.532 17.578 1.00 22.21 86 LEU A N 1
ATOM 695 C CA . LEU A 1 86 ? 55.097 -42.494 18.528 1.00 20.89 86 LEU A CA 1
ATOM 696 C C . LEU A 1 86 ? 55.037 -41.095 17.916 1.00 20.59 86 LEU A C 1
ATOM 697 O O . LEU A 1 86 ? 54.409 -40.185 18.465 1.00 19.33 86 LEU A O 1
ATOM 702 N N . HIS A 1 87 ? 55.692 -40.921 16.776 1.00 17.64 87 HIS A N 1
ATOM 703 C CA . HIS A 1 87 ? 55.723 -39.607 16.153 1.00 16.13 87 HIS A CA 1
ATOM 704 C C . HIS A 1 87 ? 54.397 -39.125 15.595 1.00 16.74 87 HIS A C 1
ATOM 705 O O . HIS A 1 87 ? 54.134 -37.925 15.596 1.00 16.67 87 HIS A O 1
ATOM 712 N N . ALA A 1 88 ? 53.554 -40.051 15.147 1.00 19.48 88 ALA A N 1
ATOM 713 C CA . ALA A 1 88 ? 52.257 -39.679 14.594 1.00 20.73 88 ALA A CA 1
ATOM 714 C C . ALA A 1 88 ? 51.172 -39.525 15.656 1.00 22.70 88 ALA A C 1
ATOM 715 O O . ALA A 1 88 ? 50.544 -38.468 15.769 1.00 24.04 88 ALA A O 1
ATOM 717 N N . TYR A 1 89 ? 50.959 -40.576 16.441 1.00 25.75 89 TYR A N 1
ATOM 718 C CA . TYR A 1 89 ? 49.914 -40.567 17.458 1.00 27.16 89 TYR A CA 1
ATOM 719 C C . TYR A 1 89 ? 50.195 -39.792 18.734 1.00 28.41 89 TYR A C 1
ATOM 720 O O . TYR A 1 89 ? 49.326 -39.064 19.224 1.00 30.22 89 TYR A O 1
ATOM 729 N N . ASN A 1 90 ? 51.397 -39.946 19.277 1.00 25.69 90 ASN A N 1
ATOM 730 C CA . ASN A 1 90 ? 51.754 -39.271 20.519 1.00 25.54 90 ASN A CA 1
ATOM 731 C C . ASN A 1 90 ? 52.258 -37.846 20.340 1.00 23.90 90 ASN A C 1
ATOM 732 O O . ASN A 1 90 ? 51.740 -36.906 20.948 1.00 23.56 90 ASN A O 1
ATOM 737 N N . LEU A 1 91 ? 53.263 -37.698 19.489 1.00 19.44 91 LEU A N 1
ATOM 738 C CA . LEU A 1 91 ? 53.901 -36.411 19.249 1.00 18.02 91 LEU A CA 1
ATOM 739 C C . LEU A 1 91 ? 53.255 -35.525 18.186 1.00 16.58 91 LEU A C 1
ATOM 740 O O . LEU A 1 91 ? 53.465 -34.310 18.188 1.00 17.72 91 LEU A O 1
ATOM 745 N N . ARG A 1 92 ? 52.473 -36.124 17.289 1.00 16.82 92 ARG A N 1
ATOM 746 C CA . ARG A 1 92 ? 51.817 -35.374 16.219 1.00 17.20 92 ARG A CA 1
ATOM 747 C C . ARG A 1 92 ? 52.815 -34.505 15.462 1.00 14.99 92 ARG A C 1
ATOM 748 O O . ARG A 1 92 ? 52.558 -33.328 15.201 1.00 15.79 92 ARG A O 1
ATOM 756 N N . VAL A 1 93 ? 53.952 -35.082 15.093 1.00 14.17 93 VAL A N 1
ATOM 757 C CA . VAL A 1 93 ? 54.960 -34.313 14.384 1.00 14.16 93 VAL A CA 1
ATOM 758 C C . VAL A 1 93 ? 54.528 -33.979 12.954 1.00 13.04 93 VAL A C 1
ATOM 759 O O . VAL A 1 93 ? 54.107 -34.850 12.190 1.00 15.59 93 VAL A O 1
ATOM 763 N N . ASP A 1 94 ? 54.625 -32.697 12.617 1.00 13.58 94 ASP A N 1
ATOM 764 C CA . ASP A 1 94 ? 54.274 -32.194 11.290 1.00 12.98 94 ASP A CA 1
ATOM 765 C C . ASP A 1 94 ? 55.271 -32.810 10.307 1.00 15.59 94 ASP A C 1
ATOM 766 O O . ASP A 1 94 ? 56.478 -32.721 10.517 1.00 14.00 94 ASP A O 1
ATOM 771 N N . PRO A 1 95 ? 54.786 -33.450 9.229 1.00 16.82 95 PRO A N 1
ATOM 772 C CA . PRO A 1 95 ? 55.681 -34.072 8.242 1.00 17.51 95 PRO A CA 1
ATOM 773 C C . PRO A 1 95 ? 56.809 -33.176 7.738 1.00 17.39 95 PRO A C 1
ATOM 774 O O . PRO A 1 95 ? 57.904 -33.658 7.436 1.00 17.03 95 PRO A O 1
ATOM 778 N N . VAL A 1 96 ? 56.534 -31.881 7.625 1.00 14.09 96 VAL A N 1
ATOM 779 C CA . VAL A 1 96 ? 57.530 -30.926 7.158 1.00 14.85 96 VAL A CA 1
ATOM 780 C C . VAL A 1 96 ? 58.795 -30.988 8.006 1.00 13.06 96 VAL A C 1
ATOM 781 O O . VAL A 1 96 ? 59.907 -30.830 7.497 1.00 13.95 96 VAL A O 1
ATOM 785 N N . ASN A 1 97 ? 58.626 -31.232 9.299 1.00 14.24 97 ASN A N 1
ATOM 786 C CA . ASN A 1 97 ? 59.768 -31.272 10.197 1.00 12.87 97 ASN A CA 1
ATOM 787 C C . ASN A 1 97 ? 60.715 -32.443 10.001 1.00 13.75 97 ASN A C 1
ATOM 788 O O . ASN A 1 97 ? 61.896 -32.344 10.337 1.00 13.14 97 ASN A O 1
ATOM 793 N N . PHE A 1 98 ? 60.212 -33.551 9.471 1.00 12.26 98 PHE A N 1
ATOM 794 C CA . PHE A 1 98 ? 61.086 -34.686 9.211 1.00 13.25 98 PHE A CA 1
ATOM 795 C C . PHE A 1 98 ? 62.076 -34.246 8.138 1.00 14.86 98 PHE A C 1
ATOM 796 O O . PHE A 1 98 ? 63.256 -34.607 8.178 1.00 14.67 98 PHE A O 1
ATOM 804 N N . LYS A 1 99 ? 61.594 -33.449 7.187 1.00 14.24 99 LYS A N 1
ATOM 805 C CA . LYS A 1 99 ? 62.452 -32.946 6.121 1.00 13.25 99 LYS A CA 1
ATOM 806 C C . LYS A 1 99 ? 63.487 -31.970 6.683 1.00 13.77 99 LYS A C 1
ATOM 807 O O . LYS A 1 99 ? 64.635 -31.950 6.235 1.00 14.42 99 LYS A O 1
ATOM 813 N N . LEU A 1 100 ? 63.090 -31.175 7.675 1.00 12.71 100 LEU A N 1
ATOM 814 C CA . LEU A 1 100 ? 64.017 -30.219 8.277 1.00 13.51 100 LEU A CA 1
ATOM 815 C C . LEU A 1 100 ? 65.140 -30.935 9.030 1.00 14.88 100 LEU A C 1
ATOM 816 O O . LEU A 1 100 ? 66.306 -30.560 8.909 1.00 13.15 100 LEU A O 1
ATOM 821 N N . LEU A 1 101 ? 64.801 -31.963 9.803 1.00 13.74 101 LEU A N 1
ATOM 822 C CA . LEU A 1 101 ? 65.829 -32.698 10.540 1.00 15.50 101 LEU A CA 1
ATOM 823 C C . LEU A 1 101 ? 66.715 -33.466 9.564 1.00 14.60 101 LEU A C 1
ATOM 824 O O . LEU A 1 101 ? 67.932 -33.532 9.743 1.00 13.55 101 LEU A O 1
ATOM 829 N N . SER A 1 102 ? 66.104 -34.036 8.525 1.00 15.48 102 SER A N 1
ATOM 830 C CA . SER A 1 102 ? 66.862 -34.769 7.513 1.00 14.33 102 SER A CA 1
ATOM 831 C C . SER A 1 102 ? 67.888 -33.833 6.883 1.00 14.88 102 SER A C 1
ATOM 832 O O . SER A 1 102 ? 69.052 -34.191 6.715 1.00 14.42 102 SER A O 1
ATOM 835 N N . HIS A 1 103 ? 67.446 -32.628 6.538 1.00 14.08 103 HIS A N 1
ATOM 836 C CA . HIS A 1 103 ? 68.320 -31.629 5.932 1.00 13.93 103 HIS A CA 1
ATOM 837 C C . HIS A 1 103 ? 69.456 -31.262 6.885 1.00 15.69 103 HIS A C 1
ATOM 838 O O . HIS A 1 103 ? 70.612 -31.174 6.476 1.00 14.54 103 HIS A O 1
ATOM 845 N N . CYS A 1 104 ? 69.125 -31.040 8.154 1.00 12.08 104 CYS A N 1
ATOM 846 C CA . CYS A 1 104 ? 70.149 -30.691 9.126 1.00 13.21 104 CYS A CA 1
ATOM 847 C C . CYS A 1 104 ? 71.145 -31.823 9.329 1.00 13.00 104 CYS A C 1
ATOM 848 O O . CYS A 1 104 ? 72.330 -31.576 9.554 1.00 13.72 104 CYS A O 1
ATOM 851 N N . PHE A 1 105 ? 70.670 -33.061 9.254 1.00 14.83 105 PHE A N 1
ATOM 852 C CA . PHE A 1 105 ? 71.568 -34.191 9.412 1.00 16.96 105 PHE A CA 1
ATOM 853 C C . PHE A 1 105 ? 72.542 -34.177 8.235 1.00 15.11 105 PHE A C 1
ATOM 854 O O . PHE A 1 105 ? 73.733 -34.433 8.404 1.00 16.22 105 PHE A O 1
ATOM 862 N N . GLN A 1 106 ? 72.041 -33.875 7.040 1.00 14.00 106 GLN A N 1
ATOM 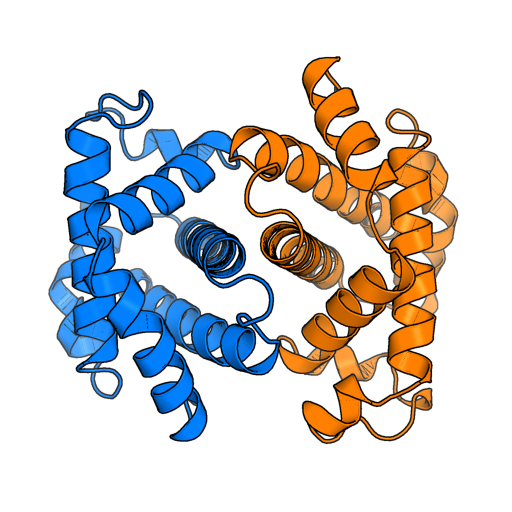863 C CA . GLN A 1 106 ? 72.917 -33.814 5.874 1.00 15.11 106 GLN A CA 1
ATOM 864 C C . GLN A 1 106 ? 73.969 -32.717 6.019 1.00 16.30 106 GLN A C 1
ATOM 865 O O . GLN A 1 106 ? 75.103 -32.866 5.547 1.00 15.63 106 GLN A O 1
ATOM 871 N N . VAL A 1 107 ? 73.601 -31.617 6.671 1.00 14.30 107 VAL A N 1
ATOM 872 C CA . VAL A 1 107 ? 74.552 -30.523 6.869 1.00 15.44 107 VAL A CA 1
ATOM 873 C C . VAL A 1 107 ? 75.672 -30.989 7.801 1.00 16.68 107 VAL A C 1
ATOM 874 O O . VAL A 1 107 ? 76.850 -30.691 7.571 1.00 15.49 107 VAL A O 1
ATOM 878 N N . VAL A 1 108 ? 75.301 -31.729 8.842 1.00 15.94 108 VAL A N 1
ATOM 879 C CA . VAL A 1 108 ? 76.272 -32.263 9.796 1.00 16.47 108 VAL A CA 1
ATOM 880 C C . VAL A 1 108 ? 77.225 -33.198 9.052 1.00 15.96 108 VAL A C 1
ATOM 881 O O . VAL A 1 108 ? 78.444 -33.121 9.225 1.00 17.19 108 VAL A O 1
ATOM 885 N N . LEU A 1 109 ? 76.664 -34.075 8.220 1.00 14.90 109 LEU A N 1
ATOM 886 C CA . LEU A 1 109 ? 77.465 -35.009 7.432 1.00 17.79 109 LEU A CA 1
ATOM 887 C C . LEU A 1 109 ? 78.408 -34.250 6.513 1.00 17.28 109 LEU A C 1
ATOM 888 O O . LEU A 1 109 ? 79.586 -34.597 6.400 1.00 18.83 109 LEU A O 1
ATOM 893 N N . GLY A 1 110 ? 77.888 -33.219 5.851 1.00 15.55 110 GLY A N 1
ATOM 894 C CA . GLY A 1 110 ? 78.712 -32.428 4.955 1.00 16.37 110 GLY A CA 1
ATOM 895 C C . GLY A 1 110 ? 79.866 -31.762 5.683 1.00 16.26 110 GLY A C 1
ATOM 896 O O . GLY A 1 110 ? 81.010 -31.776 5.213 1.00 16.25 110 GLY A O 1
ATOM 897 N N . ALA A 1 111 ? 79.572 -31.190 6.845 1.00 16.32 111 ALA A N 1
ATOM 898 C CA . ALA A 1 111 ? 80.596 -30.508 7.628 1.00 18.34 111 ALA A CA 1
ATOM 899 C C . ALA A 1 111 ? 81.685 -31.470 8.095 1.00 20.80 111 ALA A C 1
ATOM 900 O O . ALA A 1 111 ? 82.863 -31.118 8.117 1.00 21.68 111 ALA A O 1
ATOM 902 N N . HIS A 1 112 ? 81.288 -32.683 8.460 1.00 19.56 112 HIS A N 1
ATOM 903 C CA . HIS A 1 112 ? 82.237 -33.678 8.955 1.00 22.10 112 HIS A CA 1
ATOM 904 C C . HIS A 1 112 ? 83.012 -34.444 7.888 1.00 22.20 112 HIS A C 1
ATOM 905 O O . HIS A 1 112 ? 84.127 -34.900 8.143 1.00 23.35 112 HIS A O 1
ATOM 912 N N . LEU A 1 113 ? 82.434 -34.584 6.698 1.00 20.28 113 LEU A N 1
ATOM 913 C CA . LEU A 1 113 ? 83.092 -35.313 5.613 1.00 20.32 113 LEU A CA 1
ATOM 914 C C . LEU A 1 113 ? 83.789 -34.389 4.627 1.00 21.13 113 LEU A C 1
ATOM 915 O O . LEU A 1 113 ? 84.710 -34.802 3.916 1.00 18.84 113 LEU A O 1
ATOM 920 N N . GLY A 1 114 ? 83.345 -33.138 4.587 1.00 19.34 114 GLY A N 1
ATOM 921 C CA . GLY A 1 114 ? 83.921 -32.184 3.664 1.00 22.03 114 GLY A CA 1
ATOM 922 C C . GLY A 1 114 ? 83.901 -32.735 2.249 1.00 23.78 114 GLY A C 1
ATOM 923 O O . GLY A 1 114 ? 82.853 -33.146 1.742 1.00 24.27 114 GLY A O 1
ATOM 924 N N . ARG A 1 115 ? 85.083 -32.740 1.635 1.00 26.99 115 ARG A N 1
ATOM 925 C CA . ARG A 1 115 ? 85.342 -33.231 0.275 1.00 28.15 115 ARG A CA 1
ATOM 926 C C . ARG A 1 115 ? 84.663 -34.586 -0.016 1.00 26.06 1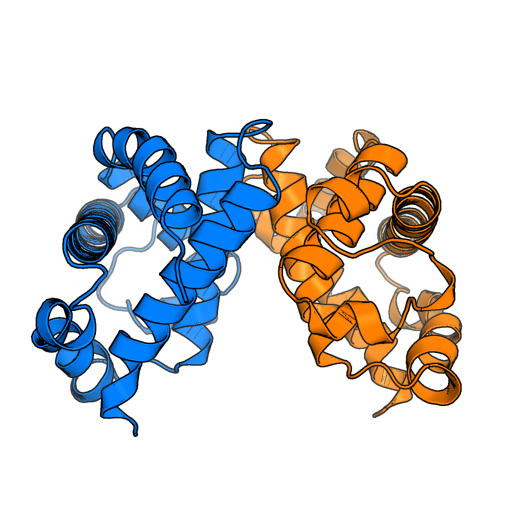15 ARG A C 1
ATOM 927 O O . ARG A 1 115 ? 84.197 -34.844 -1.133 1.00 25.06 115 ARG A O 1
ATOM 935 N N . GLU A 1 116 ? 84.595 -35.448 0.993 1.00 19.61 116 GLU A N 1
ATOM 936 C CA . GLU A 1 116 ? 84.005 -36.771 0.816 1.00 17.68 116 GLU A CA 1
ATOM 937 C C . GLU A 1 116 ? 82.484 -36.834 0.711 1.00 15.53 116 GLU A C 1
ATOM 938 O O . GLU A 1 116 ? 81.931 -37.881 0.374 1.00 16.76 116 GLU A O 1
ATOM 944 N N . TYR A 1 117 ? 81.797 -35.736 1.012 1.00 19.18 117 TYR A N 1
ATOM 945 C CA . TYR A 1 117 ? 80.345 -35.748 0.884 1.00 19.35 117 TYR A CA 1
ATOM 946 C C . TYR A 1 117 ? 80.056 -35.320 -0.546 1.00 19.00 117 TYR A C 1
ATOM 947 O O . TYR A 1 117 ? 79.679 -34.178 -0.820 1.00 19.11 117 TYR A O 1
ATOM 956 N N . THR A 1 118 ? 80.263 -36.265 -1.452 1.00 16.99 118 THR A N 1
ATOM 957 C CA . THR A 1 118 ? 80.077 -36.079 -2.882 1.00 17.16 118 THR A CA 1
ATOM 958 C C . THR A 1 118 ? 78.600 -36.076 -3.270 1.00 14.02 118 THR A C 1
ATOM 959 O O . THR A 1 118 ? 77.735 -36.407 -2.462 1.00 15.25 118 THR A O 1
ATOM 963 N N . PRO A 1 119 ? 78.292 -35.696 -4.518 1.00 13.69 119 PRO A N 1
ATOM 964 C CA . PRO A 1 119 ? 76.892 -35.684 -4.949 1.00 13.92 119 PRO A CA 1
ATOM 965 C C . PRO A 1 119 ? 76.287 -37.087 -4.829 1.00 13.86 119 PRO A C 1
ATOM 966 O O . PRO A 1 119 ? 75.116 -37.238 -4.484 1.00 13.51 119 PRO A O 1
ATOM 970 N N . GLN A 1 120 ? 77.099 -38.110 -5.098 1.00 15.96 120 GLN A N 1
ATOM 971 C CA . GLN A 1 120 ? 76.628 -39.489 -5.012 1.00 17.04 120 GLN A CA 1
ATOM 972 C C . GLN A 1 120 ? 76.290 -39.875 -3.576 1.00 16.38 120 GLN A C 1
ATOM 973 O O . GLN A 1 120 ? 75.310 -40.580 -3.329 1.00 17.23 120 GLN A O 1
ATOM 979 N N . VAL A 1 121 ? 77.100 -39.420 -2.626 1.00 14.71 121 VAL A N 1
ATOM 980 C CA . VAL A 1 121 ? 76.819 -39.718 -1.229 1.00 15.51 121 VAL A CA 1
ATOM 981 C C . VAL A 1 121 ? 75.579 -38.939 -0.812 1.00 14.34 121 VAL A C 1
ATOM 982 O O . VAL A 1 121 ? 74.736 -39.456 -0.083 1.00 13.76 121 VAL A O 1
ATOM 986 N N . GLN A 1 122 ? 75.449 -37.702 -1.290 1.00 17.04 122 GLN A N 1
ATOM 987 C CA . GLN A 1 122 ? 74.273 -36.902 -0.945 1.00 16.63 122 GLN A CA 1
ATOM 988 C C . GLN A 1 122 ? 72.992 -37.569 -1.450 1.00 18.12 122 GLN A C 1
ATOM 989 O O . GLN A 1 122 ? 72.003 -37.647 -0.724 1.00 18.26 122 GLN A O 1
ATOM 995 N N . VAL A 1 123 ? 73.009 -38.049 -2.691 1.00 15.60 123 VAL A N 1
ATOM 996 C CA . VAL A 1 123 ? 71.841 -38.722 -3.251 1.00 16.41 123 VAL A CA 1
ATOM 997 C C . VAL A 1 123 ? 71.455 -39.916 -2.387 1.00 15.53 123 VAL A C 1
ATOM 998 O O . VAL A 1 123 ? 70.286 -40.104 -2.050 1.00 16.14 123 VAL A O 1
ATOM 1002 N N . ALA A 1 124 ? 72.451 -40.721 -2.032 1.00 14.84 124 ALA A N 1
ATOM 1003 C CA . ALA A 1 124 ? 72.222 -41.905 -1.222 1.00 14.73 124 ALA A CA 1
ATOM 1004 C C . ALA A 1 124 ? 71.554 -41.531 0.096 1.00 13.18 124 ALA A C 1
ATOM 1005 O O . ALA A 1 124 ? 70.549 -42.119 0.479 1.00 15.16 124 ALA A O 1
ATOM 1007 N N . TYR A 1 125 ? 72.104 -40.543 0.791 1.00 15.55 125 TYR A N 1
ATOM 1008 C CA . TYR A 1 125 ? 71.511 -40.145 2.055 1.00 14.52 125 TYR A CA 1
ATOM 1009 C C . TYR A 1 125 ? 70.164 -39.459 1.886 1.00 13.50 125 TYR A C 1
ATOM 1010 O O . TYR A 1 125 ? 69.283 -39.610 2.729 1.00 13.72 125 TYR A O 1
ATOM 1019 N N . ASP A 1 126 ? 69.986 -38.714 0.800 1.00 15.69 126 ASP A N 1
ATOM 1020 C CA . ASP A 1 126 ? 68.700 -38.062 0.585 1.00 16.50 126 ASP A CA 1
ATOM 1021 C C . ASP A 1 126 ? 67.626 -39.145 0.446 1.00 16.09 126 ASP A C 1
ATOM 1022 O O . ASP A 1 126 ? 66.558 -39.051 1.052 1.00 16.12 126 ASP A O 1
ATOM 1027 N N . LYS A 1 127 ? 67.913 -40.173 -0.352 1.00 16.37 127 LYS A N 1
ATOM 1028 C CA . LYS A 1 127 ? 66.976 -41.286 -0.548 1.00 15.72 127 LYS A CA 1
ATOM 1029 C C . LYS A 1 127 ? 66.691 -41.994 0.777 1.00 15.89 127 LYS A C 1
ATOM 1030 O O . LYS A 1 127 ? 65.537 -42.288 1.116 1.00 16.01 127 LYS A O 1
ATOM 1036 N N . PHE A 1 128 ? 67.756 -42.280 1.516 1.00 15.69 128 PHE A N 1
ATOM 1037 C CA . PHE A 1 128 ? 67.641 -42.969 2.795 1.00 14.69 128 PHE A CA 1
ATOM 1038 C C . PHE A 1 128 ? 66.818 -42.179 3.806 1.00 15.37 128 PHE A C 1
ATOM 1039 O O . PHE A 1 128 ? 65.862 -42.692 4.390 1.00 14.30 128 PHE A O 1
ATOM 1047 N N . LEU A 1 129 ? 67.191 -40.923 4.010 1.00 16.63 129 LEU A N 1
ATOM 1048 C CA . LEU A 1 129 ? 66.485 -40.086 4.970 1.00 15.86 129 LEU A CA 1
ATOM 1049 C C . LEU A 1 129 ? 65.035 -39.847 4.559 1.00 16.11 129 LEU A C 1
ATOM 1050 O O . LEU A 1 129 ? 64.149 -39.752 5.411 1.00 17.68 129 LEU A O 1
ATOM 1055 N N . ALA A 1 130 ? 64.786 -39.769 3.257 1.00 12.82 130 ALA A N 1
ATOM 1056 C CA . ALA A 1 130 ? 63.427 -39.554 2.771 1.00 13.29 130 ALA A CA 1
ATOM 1057 C C . ALA A 1 130 ? 62.585 -40.796 3.035 0.60 11.81 130 ALA A C 1
ATOM 1058 O O . ALA A 1 130 ? 61.403 -40.700 3.352 0.60 10.46 130 ALA A O 1
ATOM 1060 N N . ALA A 1 131 ? 63.206 -41.963 2.900 1.00 16.65 131 ALA A N 1
ATOM 1061 C CA . ALA A 1 131 ? 62.504 -43.225 3.121 1.00 18.77 131 ALA A CA 1
ATOM 1062 C C . ALA A 1 131 ? 62.146 -43.357 4.592 1.00 19.27 131 ALA A C 1
ATOM 1063 O O . ALA A 1 131 ? 61.025 -43.739 4.938 1.00 20.04 131 ALA A O 1
ATOM 1065 N N . VAL A 1 132 ? 63.102 -43.033 5.458 1.00 17.03 132 VAL A N 1
ATOM 1066 C CA . VAL A 1 132 ? 62.871 -43.096 6.894 1.00 17.69 132 VAL A CA 1
ATOM 1067 C C . VAL A 1 132 ? 61.754 -42.126 7.272 1.00 19.11 132 VAL A C 1
ATOM 1068 O O . VAL A 1 132 ? 60.865 -42.466 8.054 1.00 19.49 132 VAL A O 1
ATOM 1072 N N . SER A 1 133 ? 61.798 -40.924 6.703 1.00 19.17 133 SER A N 1
ATOM 1073 C CA . SER A 1 133 ? 60.793 -39.903 6.987 1.00 19.78 133 SER A CA 1
ATOM 1074 C C . SER A 1 133 ? 59.398 -40.349 6.561 1.00 20.74 133 SER A C 1
ATOM 1075 O O . SER A 1 13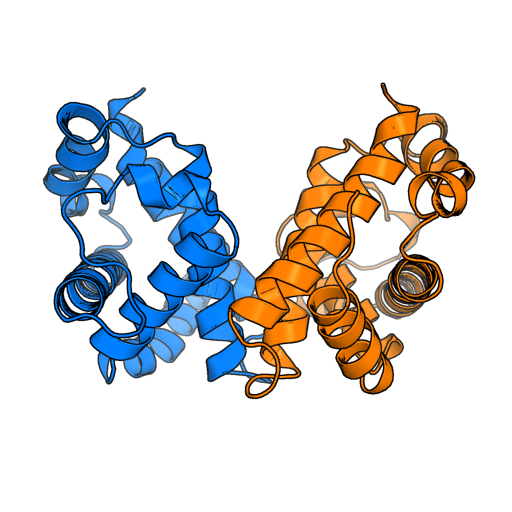3 ? 58.422 -40.125 7.280 1.00 22.63 133 SER A O 1
ATOM 1078 N N . ALA A 1 134 ? 59.302 -40.980 5.396 1.00 18.20 134 ALA A N 1
ATOM 1079 C CA . ALA A 1 134 ? 58.013 -41.453 4.908 1.00 19.30 134 ALA A CA 1
ATOM 1080 C C . ALA A 1 134 ? 57.426 -42.460 5.891 1.00 19.81 134 ALA A C 1
ATOM 1081 O O . ALA A 1 134 ? 56.225 -42.438 6.173 1.00 20.83 134 ALA A O 1
ATOM 1083 N N . VAL A 1 135 ? 58.271 -43.338 6.427 1.00 19.84 135 VAL A N 1
ATOM 1084 C CA . VAL A 1 135 ? 57.801 -44.336 7.382 1.00 21.70 135 VAL A CA 1
ATOM 1085 C C . VAL A 1 135 ? 57.362 -43.712 8.708 1.00 21.10 135 VAL A C 1
ATOM 1086 O O . VAL A 1 135 ? 56.342 -44.099 9.281 1.00 22.66 135 VAL A O 1
ATOM 1090 N N . LEU A 1 136 ? 58.133 -42.752 9.206 1.00 20.90 136 LEU A N 1
ATOM 1091 C CA . LEU A 1 136 ? 57.781 -42.113 10.466 1.00 21.44 136 LEU A CA 1
ATOM 1092 C C . LEU A 1 136 ? 56.485 -41.317 10.372 1.00 22.93 136 LEU A C 1
ATOM 1093 O O . LEU A 1 136 ? 55.906 -40.948 11.395 1.00 23.82 136 LEU A O 1
ATOM 1098 N N . ALA A 1 137 ? 56.023 -41.068 9.150 1.00 19.89 137 ALA A N 1
ATOM 1099 C CA . ALA A 1 137 ? 54.789 -40.315 8.951 1.00 22.81 137 ALA A CA 1
ATOM 1100 C C . ALA A 1 137 ? 53.695 -41.139 8.280 1.00 23.73 137 ALA A C 1
ATOM 1101 O O . ALA A 1 137 ? 52.616 -40.614 7.987 1.00 24.75 137 ALA A O 1
ATOM 1103 N N . GLU A 1 138 ? 53.954 -42.424 8.046 1.00 25.10 138 GLU A N 1
ATOM 1104 C CA . GLU A 1 138 ? 52.969 -43.260 7.364 1.00 26.02 138 GLU A CA 1
ATOM 1105 C C . GLU A 1 138 ? 51.684 -43.509 8.131 1.00 27.15 138 GLU A C 1
ATOM 1106 O O . GLU A 1 138 ? 50.676 -43.886 7.536 1.00 27.98 138 GLU A O 1
ATOM 1112 N N . LYS A 1 139 ? 51.703 -43.293 9.440 1.00 24.34 139 LYS A N 1
ATOM 1113 C CA . LYS A 1 139 ? 50.499 -43.514 10.226 1.00 27.16 139 LYS A CA 1
ATOM 1114 C C . LYS A 1 139 ? 49.505 -42.368 10.016 1.00 28.46 139 LYS A C 1
ATOM 1115 O O . LYS A 1 139 ? 48.405 -42.381 10.568 1.00 28.89 139 LYS A O 1
ATOM 1121 N N . TYR A 1 140 ? 49.895 -41.383 9.209 1.00 21.32 140 TYR A N 1
ATOM 1122 C CA . TYR A 1 140 ? 49.011 -40.259 8.894 1.00 24.64 140 TYR A CA 1
ATOM 1123 C C . TYR A 1 140 ? 48.230 -40.595 7.632 1.00 29.27 140 TYR A C 1
ATOM 1124 O O . TYR A 1 140 ? 47.270 -39.907 7.283 1.00 32.79 140 TYR A O 1
ATOM 1133 N N . ARG A 1 141 ? 48.665 -41.642 6.937 1.00 53.79 141 ARG A N 1
ATOM 1134 C CA . ARG A 1 141 ? 48.007 -42.065 5.710 1.00 61.54 141 ARG A CA 1
ATOM 1135 C C . ARG A 1 141 ? 47.603 -43.534 5.788 1.00 61.08 141 ARG A C 1
ATOM 1136 O O . ARG A 1 141 ? 47.873 -44.287 4.827 1.00 34.97 141 ARG A O 1
ATOM 1145 N N . VAL B 2 1 ? 63.154 -8.523 4.664 1.00 72.13 1 VAL B N 1
ATOM 1146 C CA . VAL B 2 1 ? 63.614 -9.250 5.876 1.00 72.43 1 VAL B CA 1
ATOM 1147 C C . VAL B 2 1 ? 64.062 -8.258 6.945 1.00 70.45 1 VAL B C 1
ATOM 1148 O O . VAL B 2 1 ? 63.699 -7.078 6.903 1.00 70.33 1 VAL B O 1
ATOM 1152 N N . HIS B 2 2 ? 64.846 -8.739 7.904 1.00 66.25 2 HIS B N 1
ATOM 1153 C CA . HIS B 2 2 ? 65.350 -7.894 8.985 1.00 63.38 2 HIS B CA 1
ATOM 1154 C C . HIS B 2 2 ? 66.738 -8.405 9.385 1.00 59.16 2 HIS B C 1
ATOM 1155 O O . HIS B 2 2 ? 66.867 -9.310 10.206 1.00 58.68 2 HIS B O 1
ATOM 1162 N N . TRP B 2 3 ? 67.777 -7.818 8.800 1.00 45.21 3 TRP B N 1
ATOM 1163 C CA . TRP B 2 3 ? 69.148 -8.250 9.055 1.00 39.84 3 TRP B CA 1
ATOM 1164 C C . TRP B 2 3 ? 69.877 -7.642 10.250 1.00 38.36 3 TRP B C 1
ATOM 1165 O O . TRP B 2 3 ? 69.987 -6.423 10.362 1.00 38.68 3 TRP B O 1
ATOM 1176 N N . THR B 2 4 ? 70.394 -8.498 11.129 1.00 35.32 4 THR B N 1
ATOM 1177 C CA . THR B 2 4 ? 71.158 -8.033 12.283 1.00 33.13 4 THR B CA 1
ATOM 1178 C C . THR B 2 4 ? 72.618 -7.936 11.843 1.00 33.27 4 THR B C 1
ATOM 1179 O O . THR B 2 4 ? 73.017 -8.563 10.863 1.00 32.22 4 THR B O 1
ATOM 1183 N N . SER B 2 5 ? 73.412 -7.160 12.572 1.00 34.22 5 SER B N 1
ATOM 1184 C CA . SER B 2 5 ? 74.826 -6.993 12.255 1.00 34.10 5 SER B CA 1
ATOM 1185 C C . SER B 2 5 ? 75.532 -8.343 12.231 1.00 33.32 5 SER B C 1
ATOM 1186 O O . SER B 2 5 ? 76.363 -8.612 11.364 1.00 33.37 5 SER B O 1
ATOM 1189 N N . GLU B 2 6 ? 75.187 -9.192 13.190 1.00 31.12 6 GLU B N 1
ATOM 1190 C CA . GLU B 2 6 ? 75.794 -10.509 13.294 1.00 30.94 6 GLU B CA 1
ATOM 1191 C C . GLU B 2 6 ? 75.484 -11.370 12.069 1.00 29.32 6 GLU B C 1
ATOM 1192 O O . GLU B 2 6 ? 76.358 -12.080 11.572 1.00 28.29 6 GLU B O 1
ATOM 1198 N N . GLU B 2 7 ? 74.245 -11.301 11.584 1.00 29.20 7 GLU B N 1
ATOM 1199 C CA . GLU B 2 7 ? 73.839 -12.085 10.416 1.00 27.99 7 GLU B CA 1
ATOM 1200 C C . GLU B 2 7 ? 74.573 -11.616 9.168 1.00 27.83 7 GLU B C 1
ATOM 1201 O O . GLU B 2 7 ? 75.103 -12.428 8.405 1.00 25.88 7 GLU B O 1
ATOM 1207 N N . LYS B 2 8 ? 74.600 -10.301 8.965 1.00 28.14 8 LYS B N 1
ATOM 1208 C CA . LYS B 2 8 ? 75.280 -9.725 7.812 1.00 27.79 8 LYS B CA 1
ATOM 1209 C C . LYS B 2 8 ? 76.748 -10.133 7.790 1.00 27.08 8 LYS B C 1
ATOM 1210 O O . LYS B 2 8 ? 77.309 -10.402 6.730 1.00 27.38 8 LYS B O 1
ATOM 1216 N N . GLN B 2 9 ? 77.364 -10.184 8.968 1.00 27.53 9 GLN B N 1
ATOM 1217 C CA . GLN B 2 9 ? 78.771 -10.558 9.090 1.00 26.97 9 GLN B CA 1
ATOM 1218 C C . GLN B 2 9 ? 78.997 -12.033 8.753 1.00 25.63 9 GLN B C 1
ATOM 1219 O O . GLN B 2 9 ? 79.988 -12.382 8.116 1.00 24.55 9 GLN B O 1
ATOM 1225 N N . TYR B 2 10 ? 78.088 -12.900 9.189 1.00 23.09 10 TYR B N 1
ATOM 1226 C CA . TYR B 2 10 ? 78.215 -14.323 8.892 1.00 21.98 10 TYR B CA 1
ATOM 1227 C C . TYR B 2 10 ? 78.172 -14.539 7.382 1.00 20.99 10 TYR B C 1
ATOM 1228 O O . TYR B 2 10 ? 78.877 -15.391 6.840 1.00 22.43 10 TYR B O 1
ATOM 1237 N N . ILE B 2 11 ? 77.340 -13.751 6.714 1.00 19.51 11 ILE B N 1
ATOM 1238 C CA . ILE B 2 11 ? 77.170 -13.843 5.272 1.00 19.93 11 ILE B CA 1
ATOM 1239 C C . ILE B 2 11 ? 78.351 -13.249 4.503 1.00 19.34 11 ILE B C 1
ATOM 1240 O O . ILE B 2 11 ? 78.993 -13.947 3.722 1.00 19.95 11 ILE B O 1
ATOM 1245 N N . THR B 2 12 ? 78.656 -11.976 4.735 1.00 21.84 12 THR B N 1
ATOM 1246 C CA . THR B 2 12 ? 79.757 -11.347 4.010 1.00 20.84 12 THR B CA 1
ATOM 1247 C C . THR B 2 12 ? 81.128 -11.966 4.273 1.00 22.51 12 THR B C 1
ATOM 1248 O O . THR B 2 12 ? 81.921 -12.128 3.345 1.00 21.86 12 THR B O 1
ATOM 1252 N N . SER B 2 13 ? 81.412 -12.329 5.521 1.00 26.14 13 SER B N 1
ATOM 1253 C CA . SER B 2 13 ? 82.714 -12.913 5.847 1.00 26.37 13 SER B CA 1
ATOM 1254 C C . SER B 2 13 ? 82.935 -14.272 5.186 1.00 26.02 13 SER B C 1
ATOM 1255 O O . SER B 2 13 ? 84.044 -14.577 4.749 1.00 26.30 13 SER B O 1
ATOM 1258 N N . LEU B 2 14 ? 81.890 -15.091 5.109 1.00 22.47 14 LEU B N 1
ATOM 1259 C CA . LEU B 2 14 ? 82.033 -16.404 4.489 1.00 21.27 14 LEU B CA 1
ATOM 1260 C C . LEU B 2 14 ? 82.091 -16.287 2.969 1.00 19.99 14 LEU B C 1
ATOM 1261 O O . LEU B 2 14 ? 82.894 -16.955 2.317 1.00 20.88 14 LEU B O 1
ATOM 1266 N N . TRP B 2 15 ? 81.246 -15.427 2.410 1.00 17.12 15 TRP B N 1
ATOM 1267 C CA . TRP B 2 15 ? 81.194 -15.245 0.964 1.00 17.57 15 TRP B CA 1
ATOM 1268 C C . TRP B 2 15 ? 82.523 -14.776 0.387 1.00 17.37 15 TRP B C 1
ATOM 1269 O O . TRP B 2 15 ? 82.892 -15.145 -0.725 1.00 15.48 15 TRP B O 1
ATOM 1280 N N . ALA B 2 16 ? 83.246 -13.961 1.145 1.00 18.17 16 ALA B N 1
ATOM 1281 C CA . ALA B 2 16 ? 84.530 -13.450 0.681 1.00 18.41 16 ALA B CA 1
ATOM 1282 C C . ALA B 2 16 ? 85.549 -14.569 0.444 1.00 17.24 16 ALA B C 1
ATOM 1283 O O . ALA B 2 16 ? 86.542 -14.372 -0.268 1.00 17.99 16 ALA B O 1
ATOM 1285 N N . LYS B 2 17 ? 85.306 -15.736 1.038 1.00 15.94 17 LYS B N 1
ATOM 1286 C CA . LYS B 2 17 ? 86.208 -16.882 0.900 1.00 15.59 17 LYS B CA 1
ATOM 1287 C C . LYS B 2 17 ? 85.677 -17.921 -0.092 1.00 16.57 17 LYS B C 1
ATOM 1288 O O . LYS B 2 17 ? 86.362 -18.902 -0.412 1.00 15.41 17 LYS B O 1
ATOM 1294 N N . VAL B 2 18 ? 84.453 -17.709 -0.561 1.00 15.94 18 VAL B N 1
ATOM 1295 C CA . VAL B 2 18 ? 83.814 -18.647 -1.479 1.00 18.71 18 VAL B CA 1
ATOM 1296 C C . VAL B 2 18 ? 84.376 -18.687 -2.896 1.00 17.64 18 VAL B C 1
ATOM 1297 O O . VAL B 2 18 ? 84.539 -17.657 -3.542 1.00 19.96 18 VAL B O 1
ATOM 1301 N N . ASN B 2 19 ? 84.666 -19.894 -3.366 1.00 17.88 19 ASN B N 1
ATOM 1302 C CA . ASN B 2 19 ? 85.126 -20.087 -4.729 1.00 17.66 19 ASN B CA 1
ATOM 1303 C C . ASN B 2 19 ? 83.791 -20.216 -5.459 1.00 17.43 19 ASN B C 1
ATOM 1304 O O . ASN B 2 19 ? 83.185 -21.295 -5.461 1.00 16.63 19 ASN B O 1
ATOM 1309 N N . VAL B 2 20 ? 83.326 -19.122 -6.047 1.00 18.63 20 VAL B N 1
ATOM 1310 C CA . VAL B 2 20 ? 82.028 -19.104 -6.722 1.00 19.09 20 VAL B CA 1
ATOM 1311 C C . VAL B 2 20 ? 81.896 -20.138 -7.838 1.00 20.60 20 VAL B C 1
ATOM 1312 O O . VAL B 2 20 ? 80.850 -20.779 -7.985 1.00 20.21 20 VAL B O 1
ATOM 1316 N N . GLY B 2 21 ? 82.956 -20.298 -8.620 1.00 20.38 21 GLY B N 1
ATOM 1317 C CA . GLY B 2 21 ? 82.926 -21.264 -9.703 1.00 21.65 21 GLY B CA 1
ATOM 1318 C C . GLY B 2 21 ? 82.781 -22.687 -9.202 1.00 21.29 21 GLY B C 1
ATOM 1319 O O . GLY B 2 21 ? 81.971 -23.461 -9.721 1.00 21.62 21 GLY B O 1
ATOM 1320 N N . GLU B 2 22 ? 83.562 -23.040 -8.186 1.00 19.36 22 GLU B N 1
ATOM 1321 C CA . GLU B 2 22 ? 83.518 -24.389 -7.635 1.00 20.60 22 GLU B CA 1
ATOM 1322 C C . GLU B 2 22 ? 82.204 -24.664 -6.920 1.00 19.86 22 GLU B C 1
ATOM 1323 O O . GLU B 2 22 ? 81.552 -25.675 -7.174 1.00 19.68 22 GLU B O 1
ATOM 1329 N N . VAL B 2 23 ? 81.818 -23.758 -6.028 1.00 15.23 23 VAL B N 1
ATOM 1330 C CA . VAL B 2 23 ? 80.581 -23.908 -5.272 1.00 15.11 23 VAL B CA 1
ATOM 1331 C C . VAL B 2 23 ? 79.351 -23.874 -6.176 1.00 15.46 23 VAL B C 1
ATOM 1332 O O . VAL B 2 23 ? 78.394 -24.620 -5.956 1.00 14.97 23 VAL B O 1
ATOM 1336 N N . GLY B 2 24 ? 79.386 -23.020 -7.196 1.00 17.70 24 GLY B N 1
ATOM 1337 C CA . GLY B 2 24 ? 78.264 -22.913 -8.115 1.00 17.83 24 GLY B CA 1
ATOM 1338 C C . GLY B 2 24 ? 78.096 -24.162 -8.960 1.00 18.28 24 GLY B C 1
ATOM 1339 O O . GLY B 2 24 ? 76.978 -24.642 -9.165 1.00 17.48 24 GLY B O 1
ATOM 1340 N N . GLY B 2 25 ? 79.207 -24.684 -9.468 1.00 16.51 25 GLY B N 1
ATOM 1341 C CA . GLY B 2 25 ? 79.149 -25.894 -10.269 1.00 15.95 25 GLY B CA 1
ATOM 1342 C C . GLY B 2 25 ? 78.638 -27.050 -9.428 1.00 16.10 25 GLY B C 1
ATOM 1343 O O . GLY B 2 25 ? 77.859 -27.884 -9.895 1.00 15.78 25 GLY B O 1
ATOM 1344 N N . GLU B 2 26 ? 79.087 -27.098 -8.177 1.00 15.05 26 GLU B N 1
ATOM 1345 C CA . GLU B 2 26 ? 78.674 -28.138 -7.248 1.00 15.31 26 GLU B CA 1
ATOM 1346 C C . GLU B 2 26 ? 77.184 -28.058 -6.943 1.00 13.76 26 GLU B C 1
ATOM 1347 O O . GLU B 2 26 ? 76.490 -29.071 -6.940 1.00 14.03 26 GLU B O 1
ATOM 1353 N N . ALA B 2 27 ? 76.692 -26.850 -6.697 1.00 13.94 27 ALA B N 1
ATOM 1354 C CA . ALA B 2 27 ? 75.277 -26.666 -6.375 1.00 12.72 27 ALA B CA 1
ATOM 1355 C C . ALA B 2 27 ? 74.354 -27.086 -7.516 1.00 13.10 27 ALA B C 1
ATOM 1356 O O . ALA B 2 27 ? 73.368 -27.793 -7.291 1.00 13.92 27 ALA B O 1
ATOM 1358 N N . LEU B 2 28 ? 74.674 -26.665 -8.735 1.00 13.22 28 LEU B N 1
ATOM 1359 C CA . LEU B 2 28 ? 73.837 -27.005 -9.885 1.00 13.63 28 LEU B CA 1
ATOM 1360 C C . LEU B 2 28 ? 73.943 -28.485 -10.230 1.00 11.93 28 LEU B C 1
ATOM 1361 O O . LEU B 2 28 ? 72.945 -29.111 -10.583 1.00 12.86 28 LEU B O 1
ATOM 1366 N N . ALA B 2 29 ? 75.143 -29.049 -10.143 1.00 14.08 29 ALA B N 1
ATOM 1367 C CA . ALA B 2 29 ? 75.303 -30.467 -10.442 1.00 13.63 29 ALA B CA 1
ATOM 1368 C C . ALA B 2 29 ? 74.467 -31.267 -9.458 1.00 15.69 29 ALA B C 1
ATOM 1369 O O . ALA B 2 29 ? 73.762 -32.195 -9.851 1.00 12.99 29 ALA B O 1
ATOM 1371 N N . ARG B 2 30 ? 74.542 -30.905 -8.177 1.00 12.84 30 ARG B N 1
ATOM 1372 C CA . ARG B 2 30 ? 73.768 -31.607 -7.166 1.00 12.30 30 ARG B CA 1
ATOM 1373 C C . ARG B 2 30 ? 72.259 -31.445 -7.364 1.00 12.05 30 ARG B C 1
ATOM 1374 O O . ARG B 2 30 ? 71.501 -32.374 -7.077 1.00 12.31 30 ARG B O 1
ATOM 1382 N N . LEU B 2 31 ? 71.817 -30.291 -7.864 1.00 10.24 31 LEU B N 1
ATOM 1383 C CA . LEU B 2 31 ? 70.385 -30.088 -8.097 1.00 10.92 31 LEU B CA 1
ATOM 1384 C C . LEU B 2 31 ? 69.916 -31.098 -9.136 1.00 11.65 31 LEU B C 1
ATOM 1385 O O . LEU B 2 31 ? 68.920 -31.798 -8.937 1.00 12.89 31 LEU B O 1
ATOM 1390 N N . LEU B 2 32 ? 70.647 -31.166 -10.247 1.00 13.33 32 LEU B N 1
ATOM 1391 C CA . LEU B 2 32 ? 70.308 -32.086 -11.331 1.00 15.23 32 LEU B CA 1
ATOM 1392 C C . LEU B 2 32 ? 70.414 -33.562 -10.950 1.00 14.62 32 LEU B C 1
ATOM 1393 O O . LEU B 2 32 ? 69.643 -34.389 -11.437 1.00 15.01 32 LEU B O 1
ATOM 1398 N N . ILE B 2 33 ? 71.374 -33.897 -10.091 1.00 12.62 33 ILE B N 1
ATOM 1399 C CA . ILE B 2 33 ? 71.561 -35.280 -9.662 1.00 13.76 33 ILE B CA 1
ATOM 1400 C C . ILE B 2 33 ? 70.603 -35.711 -8.551 1.00 13.53 33 ILE B C 1
ATOM 1401 O O . ILE B 2 33 ? 70.004 -36.788 -8.622 1.00 15.47 33 ILE B O 1
ATOM 1406 N N . VAL B 2 34 ? 70.453 -34.875 -7.529 1.00 15.20 34 VAL B N 1
ATOM 1407 C CA . VAL B 2 34 ? 69.583 -35.205 -6.406 1.00 15.27 34 VAL B CA 1
ATOM 1408 C C . VAL B 2 34 ? 68.086 -35.081 -6.709 1.00 15.65 34 VAL B C 1
ATOM 1409 O O . VAL B 2 34 ? 67.283 -35.869 -6.209 1.00 14.60 34 VAL B O 1
ATOM 1413 N N . TYR B 2 35 ? 67.717 -34.108 -7.539 1.00 14.89 35 TYR B N 1
ATOM 1414 C CA . TYR B 2 35 ? 66.314 -33.890 -7.903 1.00 13.34 35 TYR B CA 1
ATOM 1415 C C . TYR B 2 35 ? 66.272 -33.912 -9.431 1.00 14.31 35 TYR B C 1
ATOM 1416 O O . TYR B 2 35 ? 66.113 -32.870 -10.072 1.00 13.75 35 TYR B O 1
ATOM 1425 N N . PRO B 2 36 ? 66.393 -35.113 -10.030 1.00 16.55 36 PRO B N 1
ATOM 1426 C CA . PRO B 2 36 ? 66.407 -35.327 -11.481 1.00 15.38 36 PRO B CA 1
ATOM 1427 C C . PRO B 2 36 ? 65.367 -34.692 -12.380 1.00 15.24 36 PRO B C 1
ATOM 1428 O O . PRO B 2 36 ? 65.652 -34.447 -13.548 1.00 14.51 36 PRO B O 1
ATOM 1432 N N . TRP B 2 37 ? 64.177 -34.411 -11.866 1.00 14.11 37 TRP B N 1
ATOM 1433 C CA . TRP B 2 37 ? 63.173 -33.781 -12.714 1.00 14.71 37 TRP B CA 1
ATOM 1434 C C . TRP B 2 37 ? 63.630 -32.388 -13.148 1.00 14.43 37 TRP B C 1
ATOM 1435 O O . TRP B 2 37 ? 63.163 -31.869 -14.161 1.00 14.29 37 TRP B O 1
ATOM 1446 N N . THR B 2 38 ? 64.563 -31.791 -12.401 1.00 14.25 38 THR B N 1
ATOM 1447 C CA . THR B 2 38 ? 65.043 -30.455 -12.742 1.00 14.82 38 THR B CA 1
ATOM 1448 C C . THR B 2 38 ? 65.811 -30.443 -14.066 1.00 13.86 38 THR B C 1
ATOM 1449 O O . THR B 2 38 ? 65.997 -29.388 -14.677 1.00 13.96 38 THR B O 1
ATOM 1453 N N . GLN B 2 39 ? 66.243 -31.618 -14.512 1.00 13.54 39 GLN B N 1
ATOM 1454 C CA . GLN B 2 39 ? 66.965 -31.744 -15.776 1.00 13.62 39 GLN B CA 1
ATOM 1455 C C . GLN B 2 39 ? 66.060 -31.330 -16.941 1.00 14.49 39 GLN B C 1
ATOM 1456 O O . GLN B 2 39 ? 66.538 -31.039 -18.038 1.00 14.89 39 GLN B O 1
ATOM 1462 N N . ARG B 2 40 ? 64.753 -31.313 -16.700 1.00 14.44 40 ARG B N 1
ATOM 1463 C CA . ARG B 2 40 ? 63.792 -30.936 -17.740 1.00 16.96 40 ARG B CA 1
ATOM 1464 C C . ARG B 2 40 ? 64.084 -29.548 -18.312 1.00 16.60 40 ARG B C 1
ATOM 1465 O O . ARG B 2 40 ? 63.870 -29.282 -19.501 1.00 18.12 40 ARG B O 1
ATOM 1473 N N . PHE B 2 41 ? 64.581 -28.667 -17.455 1.00 16.02 41 PHE B N 1
ATOM 1474 C CA . PHE B 2 41 ? 64.864 -27.291 -17.835 1.00 17.00 41 PHE B CA 1
ATOM 1475 C C . PHE B 2 41 ? 66.212 -27.065 -18.509 1.00 18.91 41 PHE B C 1
ATOM 1476 O O . PHE B 2 41 ? 66.516 -25.943 -18.919 1.00 19.13 41 PHE B O 1
ATOM 1484 N N . PHE B 2 42 ? 67.005 -28.123 -18.647 1.00 16.57 42 PHE B N 1
ATOM 1485 C CA . PHE B 2 42 ? 68.338 -27.992 -19.231 1.00 17.45 42 PHE B CA 1
ATOM 1486 C C . PHE B 2 42 ? 68.604 -28.887 -20.434 1.00 17.98 42 PHE B C 1
ATOM 1487 O O . PHE B 2 42 ? 69.706 -29.400 -20.614 1.00 16.75 42 PHE B O 1
ATOM 1495 N N . ALA B 2 43 ? 67.591 -29.048 -21.276 1.00 22.58 43 ALA B N 1
ATOM 1496 C CA . ALA B 2 43 ? 67.703 -29.889 -22.462 1.00 24.23 43 ALA B CA 1
ATOM 1497 C C . ALA B 2 43 ? 68.828 -29.495 -23.419 1.00 24.47 43 ALA B C 1
ATOM 1498 O O . ALA B 2 43 ? 69.404 -30.353 -24.079 1.00 26.76 43 ALA B O 1
ATOM 1500 N N . SER B 2 44 ? 69.151 -28.207 -23.494 1.00 22.46 44 SER B N 1
ATOM 1501 C CA . SER B 2 44 ? 70.198 -27.746 -24.408 1.00 23.12 44 SER B CA 1
ATOM 1502 C C . SER B 2 44 ? 71.609 -27.940 -23.866 1.00 22.56 44 SER B C 1
ATOM 1503 O O . SER B 2 44 ? 72.590 -27.658 -24.553 1.00 23.46 44 SER B O 1
ATOM 1506 N N . PHE B 2 45 ? 71.710 -28.430 -22.637 1.00 22.22 45 PHE B N 1
ATOM 1507 C CA . PHE B 2 45 ? 73.005 -28.618 -21.998 1.00 19.56 45 PHE B CA 1
ATOM 1508 C C . PHE B 2 45 ? 73.774 -29.887 -22.369 1.00 19.18 45 PHE B C 1
ATOM 1509 O O . PHE B 2 45 ? 74.857 -30.128 -21.849 1.00 18.88 45 PHE B O 1
ATOM 1517 N N . GLY B 2 46 ? 73.237 -30.702 -23.267 1.00 19.53 46 GLY B N 1
ATOM 1518 C CA . GLY B 2 46 ? 73.970 -31.900 -23.633 1.00 19.82 46 GLY B CA 1
ATOM 1519 C C . GLY B 2 46 ? 73.790 -33.062 -22.670 1.00 20.47 46 GLY B C 1
ATOM 1520 O O . GLY B 2 46 ? 72.799 -33.129 -21.948 1.00 21.56 46 GLY B O 1
ATOM 1521 N N . ASN B 2 47 ? 74.768 -33.963 -22.640 1.00 19.49 47 ASN B N 1
ATOM 1522 C CA . ASN B 2 47 ? 74.694 -35.163 -21.807 1.00 19.84 47 ASN B CA 1
ATOM 1523 C C . ASN B 2 47 ? 74.551 -34.955 -20.298 1.00 19.25 47 ASN B C 1
ATOM 1524 O O . ASN B 2 47 ? 75.437 -34.403 -19.645 1.00 17.21 47 ASN B O 1
ATOM 1529 N N . LEU B 2 48 ? 73.430 -35.424 -19.756 1.00 17.76 48 LEU B N 1
ATOM 1530 C CA . LEU B 2 48 ? 73.135 -35.341 -18.321 1.00 18.21 48 LEU B CA 1
ATOM 1531 C C . LEU B 2 48 ? 72.644 -36.730 -17.897 1.00 18.32 48 LEU B C 1
ATOM 1532 O O . LEU B 2 48 ? 71.926 -36.872 -16.904 1.00 18.03 48 LEU B O 1
ATOM 1537 N N . SER B 2 49 ? 73.053 -37.745 -18.652 1.00 20.34 49 SER B N 1
ATOM 1538 C CA . SER B 2 49 ? 72.604 -39.120 -18.439 1.00 21.66 49 SER B CA 1
ATOM 1539 C C . SER B 2 49 ? 73.082 -39.876 -17.206 1.00 21.51 49 SER B C 1
ATOM 1540 O O . SER B 2 49 ? 72.646 -41.001 -16.972 1.00 24.65 49 SER B O 1
ATOM 1543 N N . SER B 2 50 ? 73.969 -39.278 -16.426 1.00 18.60 50 SER B N 1
ATOM 1544 C CA . SER B 2 50 ? 74.474 -39.937 -15.227 1.00 18.54 50 SER B CA 1
ATOM 1545 C C . SER B 2 50 ? 75.084 -38.889 -14.312 1.00 18.92 50 SER B C 1
ATOM 1546 O O . SER B 2 50 ? 75.347 -37.770 -14.738 1.00 19.32 50 SER B O 1
ATOM 1549 N N . ALA B 2 51 ? 75.312 -39.246 -13.053 1.00 19.87 51 ALA B N 1
ATOM 1550 C CA . ALA B 2 51 ? 75.896 -38.295 -12.117 1.00 19.49 51 ALA B CA 1
ATOM 1551 C C . ALA B 2 51 ? 77.277 -37.864 -12.603 1.00 19.15 51 ALA B C 1
ATOM 1552 O O . ALA B 2 51 ? 77.631 -36.687 -12.521 1.00 18.54 51 ALA B O 1
ATOM 1554 N N . ASN B 2 52 ? 78.054 -38.814 -13.116 1.00 20.39 52 ASN B N 1
ATOM 1555 C CA . ASN B 2 52 ? 79.386 -38.491 -13.614 1.00 22.32 52 ASN B CA 1
ATOM 1556 C C . ASN B 2 52 ? 79.303 -37.577 -14.832 1.00 20.64 52 ASN B C 1
ATOM 1557 O O . ASN B 2 52 ? 80.080 -36.639 -14.958 1.00 20.10 52 ASN B O 1
ATOM 1562 N N . ALA B 2 53 ? 78.360 -37.848 -15.728 1.00 19.37 53 ALA B N 1
ATOM 1563 C CA . ALA B 2 53 ? 78.197 -37.015 -16.913 1.00 19.89 53 ALA B CA 1
ATOM 1564 C C . ALA B 2 53 ? 77.830 -35.590 -16.495 1.00 18.23 53 ALA B C 1
ATOM 1565 O O . ALA B 2 53 ? 78.327 -34.613 -17.053 1.00 19.12 53 ALA B O 1
ATOM 1567 N N . ILE B 2 54 ? 76.954 -35.470 -15.505 1.00 15.31 54 ILE B N 1
ATOM 1568 C CA . ILE B 2 54 ? 76.542 -34.155 -15.041 1.00 15.07 54 ILE B CA 1
ATOM 1569 C C . ILE B 2 54 ? 77.706 -33.392 -14.406 1.00 15.25 54 ILE B C 1
ATOM 1570 O O . ILE B 2 54 ? 77.878 -32.202 -14.648 1.00 15.87 54 ILE B O 1
ATOM 1575 N N . LEU B 2 55 ? 78.519 -34.081 -13.608 1.00 17.67 55 LEU B N 1
ATOM 1576 C CA . LEU B 2 55 ? 79.655 -33.446 -12.949 1.00 18.62 55 LEU B CA 1
ATOM 1577 C C . LEU B 2 55 ? 80.754 -33.010 -13.914 1.00 20.71 55 LEU B C 1
ATOM 1578 O O . LEU B 2 55 ? 81.590 -32.171 -13.572 1.00 21.97 55 LEU B O 1
ATOM 1583 N N . HIS B 2 56 ? 80.750 -33.575 -15.118 1.00 18.30 56 HIS B N 1
ATOM 1584 C CA . HIS B 2 56 ? 81.755 -33.234 -16.118 1.00 19.98 56 HIS B CA 1
ATOM 1585 C C . HIS B 2 56 ? 81.179 -32.394 -17.246 1.00 18.75 56 HIS B C 1
ATOM 1586 O O . HIS B 2 56 ? 81.854 -32.133 -18.244 1.00 19.11 56 HIS B O 1
ATOM 1593 N N . ASN B 2 57 ? 79.935 -31.961 -17.076 1.00 18.91 57 ASN B N 1
ATOM 1594 C CA . ASN B 2 57 ? 79.249 -31.147 -18.079 1.00 16.56 57 ASN B CA 1
ATOM 1595 C C . ASN B 2 57 ? 79.660 -29.678 -17.955 1.00 16.33 57 ASN B C 1
ATOM 1596 O O . ASN B 2 57 ? 79.278 -28.996 -17.003 1.00 17.02 57 ASN B O 1
ATOM 1601 N N . ALA B 2 58 ? 80.426 -29.194 -18.930 1.00 15.38 58 ALA B N 1
ATOM 1602 C CA . ALA B 2 58 ? 80.916 -27.818 -18.918 1.00 17.20 58 ALA B CA 1
ATOM 1603 C C . ALA B 2 58 ? 79.835 -26.756 -18.769 1.00 18.54 58 ALA B C 1
ATOM 1604 O O . ALA B 2 58 ? 80.016 -25.775 -18.044 1.00 17.42 58 ALA B O 1
ATOM 1606 N N . LYS B 2 59 ? 78.714 -26.944 -19.455 1.00 16.87 59 LYS B N 1
ATOM 1607 C CA . LYS B 2 59 ? 77.632 -25.974 -19.400 1.00 18.57 59 LYS B CA 1
ATOM 1608 C C . LYS B 2 59 ? 76.974 -25.936 -18.024 1.00 18.19 59 LYS B C 1
ATOM 1609 O O . LYS B 2 59 ? 76.627 -24.865 -17.524 1.00 18.18 59 LYS B O 1
ATOM 1615 N N . VAL B 2 60 ? 76.806 -27.104 -17.413 1.00 17.43 60 VAL B N 1
ATOM 1616 C CA . VAL B 2 60 ? 76.219 -27.174 -16.082 1.00 17.69 60 VAL B CA 1
ATOM 1617 C C . VAL B 2 60 ? 77.113 -26.390 -15.123 1.00 17.36 60 VAL B C 1
ATOM 1618 O O . VAL B 2 60 ? 76.636 -25.577 -14.334 1.00 16.61 60 VAL B O 1
ATOM 1622 N N . LEU B 2 61 ? 78.416 -26.627 -15.211 1.00 17.44 61 LEU B N 1
ATOM 1623 C CA . LEU B 2 61 ? 79.370 -25.946 -14.340 1.00 17.19 61 LEU B CA 1
ATOM 1624 C C . LEU B 2 61 ? 79.385 -24.438 -14.584 1.00 18.60 61 LEU B C 1
ATOM 1625 O O . LEU B 2 61 ? 79.396 -23.647 -13.641 1.00 18.38 61 LEU B O 1
ATOM 1630 N N . ALA B 2 62 ? 79.377 -24.035 -15.850 1.00 18.14 62 ALA B N 1
ATOM 1631 C CA . ALA B 2 62 ? 79.385 -22.617 -16.184 1.00 18.86 62 ALA B CA 1
ATOM 1632 C C . ALA B 2 62 ? 78.102 -21.949 -15.694 1.00 18.50 62 ALA B C 1
ATOM 1633 O O . ALA B 2 62 ? 78.128 -20.844 -15.151 1.00 18.65 62 ALA B O 1
ATOM 1635 N N . HIS B 2 63 ? 76.975 -22.623 -15.886 1.00 17.64 63 HIS B N 1
ATOM 1636 C CA . HIS B 2 63 ? 75.698 -22.081 -15.453 1.00 16.84 63 HIS B CA 1
ATOM 1637 C C . HIS B 2 63 ? 75.653 -21.964 -13.929 1.00 17.62 63 HIS B C 1
ATOM 1638 O O . HIS B 2 63 ? 75.102 -21.008 -13.384 1.00 18.68 63 HIS B O 1
ATOM 1645 N N . GLY B 2 64 ? 76.233 -22.943 -13.246 1.00 16.46 64 GLY B N 1
ATOM 1646 C CA . GLY B 2 64 ? 76.251 -22.904 -11.793 1.00 15.12 64 GLY B CA 1
ATOM 1647 C C . GLY B 2 64 ? 77.033 -21.696 -11.307 1.00 17.55 64 GLY B C 1
ATOM 1648 O O . GLY B 2 64 ? 76.695 -21.086 -10.292 1.00 15.08 64 GLY B O 1
ATOM 1649 N N . GLN B 2 65 ? 78.088 -21.353 -12.038 1.00 18.84 65 GLN B N 1
ATOM 1650 C CA . GLN B 2 65 ? 78.917 -20.204 -11.694 1.00 19.51 65 GLN B CA 1
ATOM 1651 C C . GLN B 2 65 ? 78.084 -18.932 -11.802 1.00 19.57 65 GLN B C 1
ATOM 1652 O O . GLN B 2 65 ? 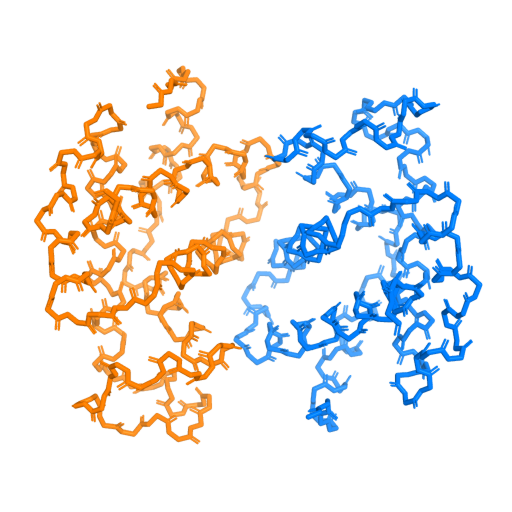78.166 -18.056 -10.943 1.00 19.93 65 GLN B O 1
ATOM 1658 N N . LYS B 2 66 ? 77.268 -18.839 -12.848 1.00 17.77 66 LYS B N 1
ATOM 1659 C CA . LYS B 2 66 ? 76.426 -17.663 -13.045 1.00 18.84 66 LYS B CA 1
ATOM 1660 C C . LYS B 2 66 ? 75.331 -17.574 -11.989 1.00 18.20 66 LYS B C 1
ATOM 1661 O O . LYS B 2 66 ? 74.951 -16.482 -11.565 1.00 17.97 66 LYS B O 1
ATOM 1667 N N . VAL B 2 67 ? 74.821 -18.725 -11.564 1.00 18.38 67 VAL B N 1
ATOM 1668 C CA . VAL B 2 67 ? 73.775 -18.741 -10.552 1.00 18.21 67 VAL B CA 1
ATOM 1669 C C . VAL B 2 67 ? 74.328 -18.280 -9.206 1.00 17.87 67 VAL B C 1
ATOM 1670 O O . VAL B 2 67 ? 73.707 -17.472 -8.517 1.00 16.43 67 VAL B O 1
ATOM 1674 N N . LEU B 2 68 ? 75.494 -18.790 -8.828 1.00 17.90 68 LEU B N 1
ATOM 1675 C CA . LEU B 2 68 ? 76.085 -18.389 -7.556 1.00 18.13 68 LEU B CA 1
ATOM 1676 C C . LEU B 2 68 ? 76.533 -16.928 -7.601 1.00 18.90 68 LEU B C 1
ATOM 1677 O O . LEU B 2 68 ? 76.549 -16.244 -6.577 1.00 17.37 68 LEU B O 1
ATOM 1682 N N . THR B 2 69 ? 76.884 -16.446 -8.788 1.00 18.22 69 THR B N 1
ATOM 1683 C CA . THR B 2 69 ? 77.278 -15.049 -8.922 1.00 18.29 69 THR B CA 1
ATOM 1684 C C . THR B 2 69 ? 76.037 -14.227 -8.604 1.00 19.19 69 THR B C 1
ATOM 1685 O O . THR B 2 69 ? 76.123 -13.153 -8.010 1.00 20.81 69 THR B O 1
ATOM 1689 N N . SER B 2 70 ? 74.876 -14.752 -8.991 1.00 19.37 70 SER B N 1
ATOM 1690 C CA . SER B 2 70 ? 73.611 -14.080 -8.740 1.00 20.31 70 SER B CA 1
ATOM 1691 C C . SER B 2 70 ? 73.351 -14.034 -7.235 1.00 20.02 70 SER B C 1
ATOM 1692 O O . SER B 2 70 ? 72.936 -13.006 -6.702 1.00 20.73 70 SER B O 1
ATOM 1695 N N . PHE B 2 71 ? 73.598 -15.148 -6.548 1.00 17.70 71 PHE B N 1
ATOM 1696 C CA . PHE B 2 71 ? 73.413 -15.183 -5.103 1.00 17.61 71 PHE B CA 1
ATOM 1697 C C . PHE B 2 71 ? 74.320 -14.114 -4.497 1.00 18.49 71 PHE B C 1
ATOM 1698 O O . PHE B 2 71 ? 73.981 -13.487 -3.490 1.00 19.88 71 PHE B O 1
ATOM 1706 N N . GLY B 2 72 ? 75.475 -13.915 -5.126 1.00 21.56 72 GLY B N 1
ATOM 1707 C CA . GLY B 2 72 ? 76.417 -12.914 -4.660 1.00 22.12 72 GLY B CA 1
ATOM 1708 C C . GLY B 2 72 ? 75.822 -11.519 -4.696 1.00 22.65 72 GLY B C 1
ATOM 1709 O O . GLY B 2 72 ? 76.202 -10.659 -3.903 1.00 23.35 72 GLY B O 1
ATOM 1710 N N . GLU B 2 73 ? 74.894 -11.280 -5.620 1.00 22.58 73 GLU B N 1
ATOM 1711 C CA . GLU B 2 73 ? 74.259 -9.972 -5.719 1.00 23.38 73 GLU B CA 1
ATOM 1712 C C . GLU B 2 73 ? 73.306 -9.753 -4.554 1.00 24.21 73 GLU B C 1
ATOM 1713 O O . GLU B 2 73 ? 72.943 -8.618 -4.240 1.00 26.33 73 GLU B O 1
ATOM 1719 N N . ALA B 2 74 ? 72.893 -10.844 -3.917 1.00 23.85 74 ALA B N 1
ATOM 1720 C CA . ALA B 2 74 ? 72.013 -10.751 -2.760 1.00 23.55 74 ALA B CA 1
ATOM 1721 C C . ALA B 2 74 ? 72.909 -10.404 -1.574 1.00 22.81 74 ALA B C 1
ATOM 1722 O O . ALA B 2 74 ? 72.590 -9.525 -0.770 1.00 23.02 74 ALA B O 1
ATOM 1724 N N . VAL B 2 75 ? 74.038 -11.102 -1.486 1.00 22.82 75 VAL B N 1
ATOM 1725 C CA . VAL B 2 75 ? 75.017 -10.894 -0.422 1.00 22.25 75 VAL B CA 1
ATOM 1726 C C . VAL B 2 75 ? 75.504 -9.445 -0.394 1.00 24.10 75 VAL B C 1
ATOM 1727 O O . VAL B 2 75 ? 75.653 -8.846 0.674 1.00 23.71 75 VAL B O 1
ATOM 1731 N N . LYS B 2 76 ? 75.737 -8.887 -1.576 1.00 27.77 76 LYS B N 1
ATOM 1732 C CA . LYS B 2 76 ? 76.235 -7.519 -1.715 1.00 29.94 76 LYS B CA 1
ATOM 1733 C C . LYS B 2 76 ? 75.212 -6.411 -1.453 1.00 30.67 76 LYS B C 1
ATOM 1734 O O . LYS B 2 76 ? 75.584 -5.247 -1.295 1.00 31.44 76 LYS B O 1
ATOM 1740 N N . ASN B 2 77 ? 73.933 -6.771 -1.400 1.00 25.02 77 ASN B N 1
ATOM 1741 C CA . ASN B 2 77 ? 72.865 -5.802 -1.149 1.00 26.86 77 ASN B CA 1
ATOM 1742 C C . ASN B 2 77 ? 71.737 -6.522 -0.404 1.00 27.57 77 ASN B C 1
ATOM 1743 O O . ASN B 2 77 ? 70.642 -6.705 -0.937 1.00 29.35 77 ASN B O 1
ATOM 1748 N N . LEU B 2 78 ? 72.023 -6.919 0.832 1.00 27.99 78 LEU B N 1
ATOM 1749 C CA . LEU B 2 78 ? 71.083 -7.656 1.673 1.00 27.87 78 LEU B CA 1
ATOM 1750 C C . LEU B 2 78 ? 69.723 -7.011 1.939 1.00 29.03 78 LEU B C 1
ATOM 1751 O O . LEU B 2 78 ? 68.738 -7.716 2.156 1.00 28.35 78 LEU B O 1
ATOM 1756 N N . ASP B 2 79 ? 69.653 -5.684 1.920 1.00 34.65 79 ASP B N 1
ATOM 1757 C CA . ASP B 2 79 ? 68.385 -5.015 2.193 1.00 35.61 79 ASP B CA 1
ATOM 1758 C C . ASP B 2 79 ? 67.524 -4.745 0.962 1.00 36.04 79 ASP B C 1
ATOM 1759 O O . ASP B 2 79 ? 66.424 -4.206 1.082 1.00 36.67 79 ASP B O 1
ATOM 1764 N N . ASN B 2 80 ? 68.010 -5.124 -0.215 1.00 30.84 80 ASN B N 1
ATOM 1765 C CA . ASN B 2 80 ? 67.262 -4.891 -1.448 1.00 31.55 80 ASN B CA 1
ATOM 1766 C C . ASN B 2 80 ? 67.178 -6.129 -2.339 1.00 30.64 80 ASN B C 1
ATOM 1767 O O . ASN B 2 80 ? 67.216 -6.029 -3.566 1.00 31.44 80 ASN B O 1
ATOM 1772 N N . ILE B 2 81 ? 67.044 -7.293 -1.717 1.00 29.45 81 ILE B N 1
ATOM 1773 C CA . ILE B 2 81 ? 66.971 -8.548 -2.454 1.00 27.65 81 ILE B CA 1
ATOM 1774 C C . ILE B 2 81 ? 65.755 -8.649 -3.372 1.00 27.85 81 ILE B C 1
ATOM 1775 O O . ILE B 2 81 ? 65.890 -9.007 -4.543 1.00 27.28 81 ILE B O 1
ATOM 1780 N N . LYS B 2 82 ? 64.573 -8.333 -2.849 1.00 34.54 82 LYS B N 1
ATOM 1781 C CA . LYS B 2 82 ? 63.352 -8.406 -3.651 1.00 36.23 82 LYS B CA 1
ATOM 1782 C C . LYS B 2 82 ? 63.527 -7.651 -4.965 1.00 36.51 82 LYS B C 1
ATOM 1783 O O . LYS B 2 82 ? 63.134 -8.126 -6.030 1.00 36.13 82 LYS B O 1
ATOM 1789 N N . LYS B 2 83 ? 64.141 -6.478 -4.875 1.00 35.53 83 LYS B N 1
ATOM 1790 C CA . LYS B 2 83 ? 64.377 -5.621 -6.030 1.00 36.25 83 LYS B CA 1
ATOM 1791 C C . LYS B 2 83 ? 65.433 -6.170 -6.991 1.00 35.42 83 LYS B C 1
ATOM 1792 O O . LYS B 2 83 ? 65.260 -6.133 -8.210 1.00 35.54 83 LYS B O 1
ATOM 1798 N N . THR B 2 84 ? 66.525 -6.68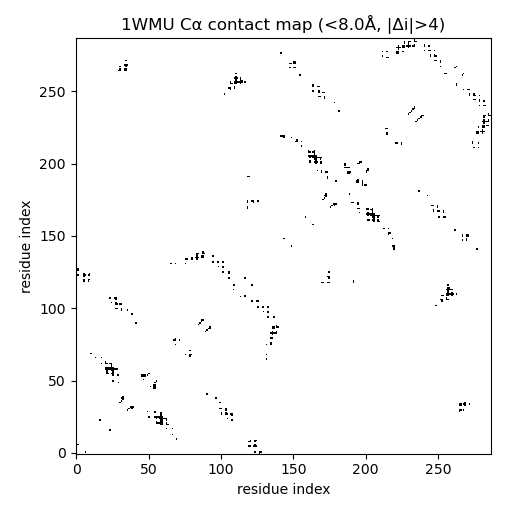0 -6.433 1.00 32.29 84 THR B N 1
ATOM 1799 C CA . THR B 2 84 ? 67.623 -7.226 -7.225 1.00 30.30 84 THR B CA 1
ATOM 1800 C C . THR B 2 84 ? 67.226 -8.413 -8.110 1.00 29.46 84 THR B C 1
ATOM 1801 O O . THR B 2 84 ? 67.772 -8.590 -9.203 1.00 28.86 84 THR B O 1
ATOM 1805 N N . PHE B 2 85 ? 66.264 -9.206 -7.646 1.00 28.29 85 PHE B N 1
ATOM 1806 C CA . PHE B 2 85 ? 65.826 -10.399 -8.370 1.00 27.70 85 PHE B CA 1
ATOM 1807 C C . PHE B 2 85 ? 64.496 -10.301 -9.112 1.00 27.59 85 PHE B C 1
ATOM 1808 O O . PHE B 2 85 ? 64.010 -11.302 -9.639 1.00 26.96 85 PHE B O 1
ATOM 1816 N N . ALA B 2 86 ? 63.909 -9.108 -9.157 1.00 30.31 86 ALA B N 1
ATOM 1817 C CA . ALA B 2 86 ? 62.630 -8.908 -9.836 1.00 30.86 86 ALA B CA 1
ATOM 1818 C C . ALA B 2 86 ? 62.694 -9.385 -11.284 1.00 31.87 86 ALA B C 1
ATOM 1819 O O . ALA B 2 86 ? 61.772 -10.033 -11.794 1.00 31.79 86 ALA B O 1
ATOM 1821 N N . GLN B 2 87 ? 63.801 -9.045 -11.935 1.00 27.64 87 GLN B N 1
ATOM 1822 C CA . GLN B 2 87 ? 64.051 -9.397 -13.328 1.00 29.68 87 GLN B CA 1
ATOM 1823 C C . GLN B 2 87 ? 64.128 -10.914 -13.505 1.00 28.94 87 GLN B C 1
ATOM 1824 O O . GLN B 2 87 ? 63.454 -11.489 -14.365 1.00 29.75 87 GLN B O 1
ATOM 1830 N N . LEU B 2 88 ? 64.956 -11.557 -12.689 1.00 28.27 88 LEU B N 1
ATOM 1831 C CA . LEU B 2 88 ? 65.113 -13.006 -12.748 1.00 26.38 88 LEU B CA 1
ATOM 1832 C C . LEU B 2 88 ? 63.812 -13.711 -12.371 1.00 24.88 88 LEU B C 1
ATOM 1833 O O . LEU B 2 88 ? 63.559 -14.832 -12.806 1.00 24.49 88 LEU B O 1
ATOM 1838 N N . SER B 2 89 ? 62.992 -13.052 -11.560 1.00 25.50 89 SER B N 1
ATOM 1839 C CA . SER B 2 89 ? 61.718 -13.624 -11.143 1.00 26.17 89 SER B CA 1
ATOM 1840 C C . SER B 2 89 ? 60.821 -13.789 -12.365 1.00 27.84 89 SER B C 1
ATOM 1841 O O . SER B 2 89 ? 60.152 -14.812 -12.526 1.00 25.95 89 SER B O 1
ATOM 1844 N N . GLU B 2 90 ? 60.812 -12.776 -13.226 1.00 25.64 90 GLU B N 1
ATOM 1845 C CA . GLU B 2 90 ? 60.005 -12.827 -14.437 1.00 29.05 90 GLU B CA 1
ATOM 1846 C C . GLU B 2 90 ? 60.508 -13.942 -15.349 1.00 27.65 90 GLU B C 1
ATOM 1847 O O . GLU B 2 90 ? 59.716 -14.682 -15.930 1.00 28.50 90 GLU B O 1
ATOM 1853 N N . LEU B 2 91 ? 61.828 -14.060 -15.467 1.00 28.73 91 LEU B N 1
ATOM 1854 C CA . LEU B 2 91 ? 62.433 -15.086 -16.308 1.00 27.07 91 LEU B CA 1
ATOM 1855 C C . LEU B 2 91 ? 62.041 -16.500 -15.876 1.00 25.52 91 LEU B C 1
ATOM 1856 O O . LEU B 2 91 ? 61.538 -17.284 -16.682 1.00 24.57 91 LEU B O 1
ATOM 1861 N N . HIS B 2 92 ? 62.275 -16.820 -14.606 1.00 24.81 92 HIS B N 1
ATOM 1862 C CA . HIS B 2 92 ? 61.969 -18.151 -14.086 1.00 24.02 92 HIS B CA 1
ATOM 1863 C C . HIS B 2 92 ? 60.486 -18.478 -14.006 1.00 24.87 92 HIS B C 1
ATOM 1864 O O . HIS B 2 92 ? 60.094 -19.633 -14.163 1.00 23.63 92 HIS B O 1
ATOM 1871 N N . CYS B 2 93 ? 59.666 -17.463 -13.761 1.00 26.10 93 CYS B N 1
ATOM 1872 C CA . CYS B 2 93 ? 58.232 -17.663 -13.629 1.00 29.47 93 CYS B CA 1
ATOM 1873 C C . CYS B 2 93 ? 57.468 -17.535 -14.945 1.00 30.92 93 CYS B C 1
ATOM 1874 O O . CYS B 2 93 ? 56.820 -18.485 -15.388 1.00 31.66 93 CYS B O 1
ATOM 1877 N N . GLU B 2 94 ? 57.557 -16.372 -15.580 1.00 28.91 94 GLU B N 1
ATOM 1878 C CA . GLU B 2 94 ? 56.838 -16.141 -16.828 1.00 30.81 94 GLU B CA 1
ATOM 1879 C C . GLU B 2 94 ? 57.430 -16.818 -18.065 1.00 30.05 94 GLU B C 1
ATOM 1880 O O . GLU B 2 94 ? 56.693 -17.252 -18.950 1.00 30.85 94 GLU B O 1
ATOM 1886 N N . LYS B 2 95 ? 58.752 -16.920 -18.131 1.00 31.39 95 LYS B N 1
ATOM 1887 C CA . LYS B 2 95 ? 59.388 -17.527 -19.292 1.00 29.69 95 LYS B CA 1
ATOM 1888 C C . LYS B 2 95 ? 59.695 -19.018 -19.165 1.00 28.40 95 LYS B C 1
ATOM 1889 O O . LYS B 2 95 ? 59.308 -19.809 -20.021 1.00 28.85 95 LYS B O 1
ATOM 1895 N N . LEU B 2 96 ? 60.386 -19.400 -18.096 1.00 26.26 96 LEU B N 1
ATOM 1896 C CA . LEU B 2 96 ? 60.770 -20.794 -17.894 1.00 24.44 96 LEU B CA 1
ATOM 1897 C C . LEU B 2 96 ? 59.730 -21.657 -17.186 1.00 22.84 96 LEU B C 1
ATOM 1898 O O . LEU B 2 96 ? 59.738 -22.880 -17.327 1.00 22.29 96 LEU B O 1
ATOM 1903 N N . HIS B 2 97 ? 58.845 -21.021 -16.427 1.00 22.89 97 HIS B N 1
ATOM 1904 C CA . HIS B 2 97 ? 57.806 -21.738 -15.692 1.00 21.78 97 HIS B CA 1
ATOM 1905 C C . HIS B 2 97 ? 58.378 -22.797 -14.752 1.00 21.73 97 HIS B C 1
ATOM 1906 O O . HIS B 2 97 ? 57.968 -23.960 -14.769 1.00 19.26 97 HIS B O 1
ATOM 1913 N N . VAL B 2 98 ? 59.335 -22.380 -13.930 1.00 18.75 98 VAL B N 1
ATOM 1914 C CA . VAL B 2 98 ? 59.947 -23.276 -12.962 1.00 17.66 98 VAL B CA 1
ATOM 1915 C C . VAL B 2 98 ? 59.109 -23.191 -11.694 1.00 18.25 98 VAL B C 1
ATOM 1916 O O . VAL B 2 98 ? 58.882 -22.099 -11.181 1.00 19.68 98 VAL B O 1
ATOM 1920 N N . ASP B 2 99 ? 58.632 -24.323 -11.188 1.00 17.49 99 ASP B N 1
ATOM 1921 C CA . ASP B 2 99 ? 57.842 -24.267 -9.968 1.00 16.60 99 ASP B CA 1
ATOM 1922 C C . ASP B 2 99 ? 58.735 -23.758 -8.848 1.00 15.90 99 ASP B C 1
ATOM 1923 O O . ASP B 2 99 ? 59.852 -24.246 -8.662 1.00 15.06 99 ASP B O 1
ATOM 1928 N N . PRO B 2 100 ? 58.252 -22.767 -8.081 1.00 17.54 100 PRO B N 1
ATOM 1929 C CA . PRO B 2 100 ? 58.992 -22.162 -6.966 1.00 17.98 100 PRO B CA 1
ATOM 1930 C C . PRO B 2 100 ? 59.561 -23.113 -5.919 1.00 17.38 100 PRO B C 1
ATOM 1931 O O . PRO B 2 100 ? 60.508 -22.762 -5.213 1.00 16.69 100 PRO B O 1
ATOM 1935 N N . GLU B 2 101 ? 58.985 -24.307 -5.799 1.00 16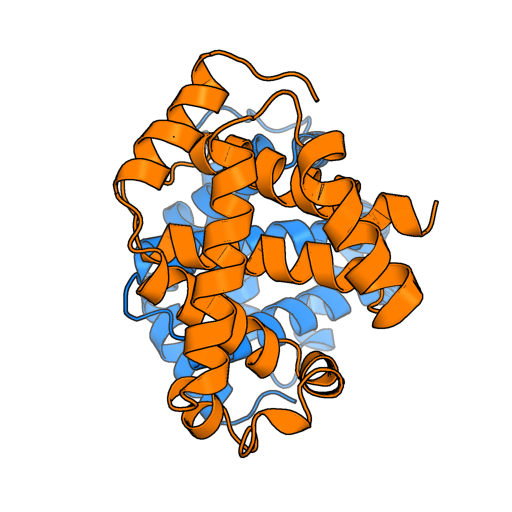.78 101 GLU B N 1
ATOM 1936 C CA . GLU B 2 101 ? 59.473 -25.269 -4.821 1.00 17.56 101 GLU B CA 1
ATOM 1937 C C . GLU B 2 101 ? 60.937 -25.592 -5.103 1.00 16.55 101 GLU B C 1
ATOM 1938 O O . GLU B 2 101 ? 61.726 -25.845 -4.189 1.00 18.48 101 GLU B O 1
ATOM 1944 N N . ASN B 2 102 ? 61.307 -25.563 -6.375 1.00 14.65 102 ASN B N 1
ATOM 1945 C CA . ASN B 2 102 ? 62.673 -25.876 -6.750 1.00 14.05 102 ASN B CA 1
ATOM 1946 C C . ASN B 2 102 ? 63.677 -24.806 -6.337 1.00 15.10 102 ASN B C 1
ATOM 1947 O O . ASN B 2 102 ? 64.869 -25.093 -6.219 1.00 14.75 102 ASN B O 1
ATOM 1952 N N . PHE B 2 103 ? 63.199 -23.582 -6.116 1.00 17.43 103 PHE B N 1
ATOM 1953 C CA . PHE B 2 103 ? 64.079 -22.497 -5.674 1.00 17.16 103 PHE B CA 1
ATOM 1954 C C . PHE B 2 103 ? 64.523 -22.814 -4.252 1.00 18.26 103 PHE B C 1
ATOM 1955 O O . PHE B 2 103 ? 65.659 -22.531 -3.859 1.00 17.39 103 PHE B O 1
ATOM 1963 N N . LYS B 2 104 ? 63.612 -23.390 -3.471 1.00 17.44 104 LYS B N 1
ATOM 1964 C CA . LYS B 2 104 ? 63.922 -23.754 -2.096 1.00 18.27 104 LYS B CA 1
ATOM 1965 C C . LYS B 2 104 ? 64.864 -24.961 -2.081 1.00 17.45 104 LYS B C 1
ATOM 1966 O O . LYS B 2 104 ? 65.771 -25.041 -1.247 1.00 17.40 104 LYS B O 1
ATOM 1972 N N . LEU B 2 105 ? 64.662 -25.895 -3.006 1.00 15.61 105 LEU B N 1
ATOM 1973 C CA . LEU B 2 105 ? 65.529 -27.070 -3.069 1.00 14.74 105 LEU B CA 1
ATOM 1974 C C . LEU B 2 105 ? 66.960 -26.666 -3.405 1.00 14.59 105 LEU B C 1
ATOM 1975 O O . LEU B 2 105 ? 67.905 -27.193 -2.819 1.00 13.53 105 LEU B O 1
ATOM 1980 N N . LEU B 2 106 ? 67.129 -25.743 -4.349 1.00 13.91 106 LEU B N 1
ATOM 1981 C CA . LEU B 2 106 ? 68.475 -25.293 -4.696 1.00 13.80 106 LEU B CA 1
ATOM 1982 C C . LEU B 2 106 ? 69.106 -24.607 -3.483 1.00 14.34 106 LEU B C 1
ATOM 1983 O O . LEU B 2 106 ? 70.286 -24.807 -3.192 1.00 11.33 106 LEU B O 1
ATOM 1988 N N . GLY B 2 107 ? 68.319 -23.797 -2.778 1.00 15.44 107 GLY B N 1
ATOM 1989 C CA . GLY B 2 107 ? 68.835 -23.121 -1.598 1.00 17.96 107 GLY B CA 1
ATOM 1990 C C . GLY B 2 107 ? 69.329 -24.121 -0.566 1.00 17.52 107 GLY B C 1
ATOM 1991 O O . GLY B 2 107 ? 70.366 -23.915 0.067 1.00 15.47 107 GLY B O 1
ATOM 1992 N N . ASN B 2 108 ? 68.587 -25.210 -0.385 1.00 14.69 108 ASN B N 1
ATOM 1993 C CA . ASN B 2 108 ? 68.977 -26.236 0.578 1.00 14.50 108 ASN B CA 1
ATOM 1994 C C . ASN B 2 108 ? 70.295 -26.878 0.151 1.00 15.57 108 ASN B C 1
ATOM 1995 O O . ASN B 2 108 ? 71.167 -27.156 0.974 1.00 13.29 108 ASN B O 1
ATOM 2000 N N . ILE B 2 109 ? 70.430 -27.123 -1.146 1.00 14.06 109 ILE B N 1
ATOM 2001 C CA . ILE B 2 109 ? 71.651 -27.716 -1.669 1.00 14.90 109 ILE B CA 1
ATOM 2002 C C . ILE B 2 109 ? 72.843 -26.798 -1.401 1.00 14.96 109 ILE B C 1
ATOM 2003 O O . ILE B 2 109 ? 73.914 -27.263 -1.000 1.00 15.11 109 ILE B O 1
ATOM 2008 N N . LEU B 2 110 ? 72.659 -25.497 -1.606 1.00 12.94 110 LEU B N 1
ATOM 2009 C CA . LEU B 2 110 ? 73.738 -24.545 -1.370 1.00 12.92 110 LEU B CA 1
ATOM 2010 C C . LEU B 2 110 ? 74.180 -24.575 0.093 1.00 12.74 110 LEU B C 1
ATOM 2011 O O . LEU B 2 110 ? 75.371 -24.486 0.392 1.00 15.28 110 LEU B O 1
ATOM 2016 N N . ILE B 2 111 ? 73.227 -24.715 1.008 1.00 14.88 111 ILE B N 1
ATOM 2017 C CA . ILE B 2 111 ? 73.575 -24.774 2.427 1.00 13.27 111 ILE B CA 1
ATOM 2018 C C . ILE B 2 111 ? 74.485 -25.976 2.699 1.00 16.15 111 ILE B C 1
ATOM 2019 O O . ILE B 2 111 ? 75.489 -25.867 3.411 1.00 15.32 111 ILE B O 1
ATOM 2024 N N . ILE B 2 112 ? 74.133 -27.124 2.139 1.00 14.54 112 ILE B N 1
ATOM 2025 C CA . ILE B 2 112 ? 74.932 -28.330 2.315 1.00 15.09 112 ILE B CA 1
ATOM 2026 C C . ILE B 2 112 ? 76.317 -28.152 1.690 1.00 15.55 112 ILE B C 1
ATOM 2027 O O . ILE B 2 112 ? 77.321 -28.525 2.287 1.00 15.73 112 ILE B O 1
ATOM 2032 N N . VAL B 2 113 ? 76.377 -27.570 0.494 1.00 16.61 113 VAL B N 1
ATOM 2033 C CA . VAL B 2 113 ? 77.665 -27.362 -0.166 1.00 15.47 113 VAL B CA 1
ATOM 2034 C C . VAL B 2 113 ? 78.561 -26.452 0.683 1.00 17.67 113 VAL B C 1
ATOM 2035 O O . VAL B 2 113 ? 79.749 -26.737 0.879 1.00 16.40 113 VAL B O 1
ATOM 2039 N N . LEU B 2 114 ? 77.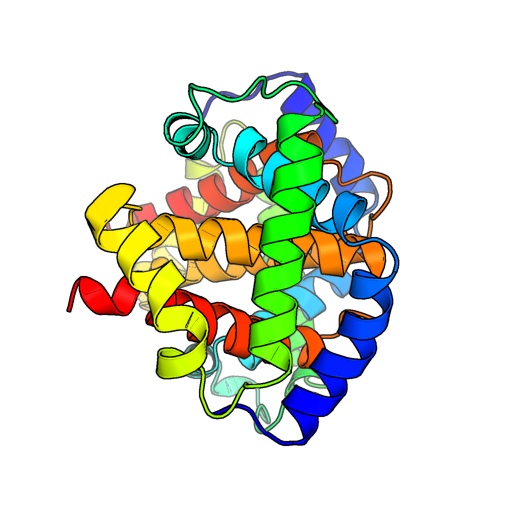992 -25.368 1.200 1.00 15.40 114 LEU B N 1
ATOM 2040 C CA . LEU B 2 114 ? 78.767 -24.455 2.040 1.00 16.71 114 LEU B CA 1
ATOM 2041 C C . LEU B 2 114 ? 79.329 -25.184 3.259 1.00 18.08 114 LEU B C 1
ATOM 2042 O O . LEU B 2 114 ? 80.448 -24.905 3.706 1.00 16.70 114 LEU B O 1
ATOM 2047 N N . ALA B 2 115 ? 78.556 -26.122 3.798 1.00 18.41 115 ALA B N 1
ATOM 2048 C CA . ALA B 2 115 ? 79.001 -26.891 4.958 1.00 18.80 115 ALA B CA 1
ATOM 2049 C C . ALA B 2 115 ? 80.186 -27.793 4.610 1.00 19.39 115 ALA B C 1
ATOM 2050 O O . ALA B 2 115 ? 81.091 -27.977 5.423 1.00 18.18 115 ALA B O 1
ATOM 2052 N N . THR B 2 116 ? 80.190 -28.353 3.403 1.00 16.65 116 THR B N 1
ATOM 2053 C CA . THR B 2 116 ? 81.284 -29.226 2.999 1.00 17.81 116 THR B CA 1
ATOM 2054 C C . THR B 2 116 ? 82.555 -28.423 2.751 1.00 18.97 116 THR B C 1
ATOM 2055 O O . THR B 2 116 ? 83.656 -28.956 2.874 1.00 20.67 116 THR B O 1
ATOM 2059 N N . HIS B 2 117 ? 82.399 -27.142 2.417 1.00 17.67 117 HIS B N 1
ATOM 2060 C CA . HIS B 2 117 ? 83.545 -26.271 2.137 1.00 20.00 117 HIS B CA 1
ATOM 2061 C C . HIS B 2 117 ? 84.096 -25.496 3.332 1.00 19.59 117 HIS B C 1
ATOM 2062 O O . HIS B 2 117 ? 85.278 -25.130 3.346 1.00 19.77 117 HIS B O 1
ATOM 2069 N N . PHE B 2 118 ? 83.255 -25.243 4.329 1.00 17.96 118 PHE B N 1
ATOM 2070 C CA . PHE B 2 118 ? 83.670 -24.478 5.502 1.00 19.85 118 PHE B CA 1
ATOM 2071 C C . PHE B 2 118 ? 83.200 -25.143 6.801 1.00 21.16 118 PHE B C 1
ATOM 2072 O O . PHE B 2 118 ? 82.389 -24.584 7.533 1.00 21.67 118 PHE B O 1
ATOM 2080 N N . PRO B 2 119 ? 83.725 -26.336 7.107 1.00 27.52 119 PRO B N 1
ATOM 2081 C CA . PRO B 2 119 ? 83.351 -27.074 8.319 1.00 30.20 119 PRO B CA 1
ATOM 2082 C C . PRO B 2 119 ? 83.460 -26.300 9.635 1.00 33.68 119 PRO B C 1
ATOM 2083 O O . PRO B 2 119 ? 82.539 -26.325 10.455 1.00 35.79 119 PRO B O 1
ATOM 2087 N N . LYS B 2 120 ? 84.576 -25.602 9.828 1.00 36.42 120 LYS B N 1
ATOM 2088 C CA . LYS B 2 120 ? 84.803 -24.852 11.061 1.00 38.12 120 LYS B CA 1
ATOM 2089 C C . LYS B 2 120 ? 83.990 -23.569 11.160 1.00 37.43 120 LYS B C 1
ATOM 2090 O O . LYS B 2 120 ? 83.472 -23.251 12.225 1.00 37.72 120 LYS B O 1
ATOM 2096 N N . GLU B 2 121 ? 83.867 -22.834 10.059 1.00 29.83 121 GLU B N 1
ATOM 2097 C CA . GLU B 2 121 ? 83.128 -21.576 10.069 1.00 27.53 121 GLU B CA 1
ATOM 2098 C C . GLU B 2 121 ? 81.609 -21.688 9.950 1.00 25.67 121 GLU B C 1
ATOM 2099 O O . GLU B 2 121 ? 80.893 -20.795 10.402 1.00 22.20 121 GLU B O 1
ATOM 2105 N N . PHE B 2 122 ? 81.119 -22.764 9.341 1.00 24.73 122 PHE B N 1
ATOM 2106 C CA . PHE B 2 122 ? 79.675 -22.937 9.151 1.00 22.96 122 PHE B CA 1
ATOM 2107 C C . PHE B 2 122 ? 78.969 -23.498 10.387 1.00 21.43 122 PHE B C 1
ATOM 2108 O O . PHE B 2 122 ? 78.417 -24.599 10.370 1.00 21.64 122 PHE B O 1
ATOM 2116 N N . THR B 2 123 ? 78.994 -22.722 11.462 1.00 22.08 123 THR B N 1
ATOM 2117 C CA . THR B 2 123 ? 78.365 -23.109 12.718 1.00 21.78 123 THR B CA 1
ATOM 2118 C C . THR B 2 123 ? 76.849 -23.051 12.578 1.00 21.51 123 THR B C 1
ATOM 2119 O O . THR B 2 123 ? 76.328 -22.546 11.583 1.00 21.91 123 THR B O 1
ATOM 2123 N N . PRO B 2 124 ? 76.116 -23.571 13.576 1.00 20.43 124 PRO B N 1
ATOM 2124 C CA . PRO B 2 124 ? 74.654 -23.529 13.494 1.00 20.05 124 PRO B CA 1
ATOM 2125 C C . PRO B 2 124 ? 74.169 -22.091 13.276 1.00 19.47 124 PRO B C 1
ATOM 2126 O O . PRO B 2 124 ? 73.230 -21.844 12.515 1.00 19.37 124 PRO B O 1
ATOM 2130 N N . ALA B 2 125 ? 74.827 -21.145 13.942 1.00 19.29 125 ALA B N 1
ATOM 2131 C CA . ALA B 2 125 ? 74.481 -19.733 13.822 1.00 18.12 125 ALA B CA 1
ATOM 2132 C C . ALA B 2 125 ? 74.745 -19.218 12.410 1.00 18.92 125 ALA B C 1
ATOM 2133 O O . ALA B 2 125 ? 73.968 -18.426 11.867 1.00 18.34 125 ALA B O 1
ATOM 2135 N N . SER B 2 126 ? 75.851 -19.655 11.818 1.00 19.44 126 SER B N 1
ATOM 2136 C CA . SER B 2 126 ? 76.177 -19.248 10.459 1.00 19.80 126 SER B CA 1
ATOM 2137 C C . SER B 2 126 ? 75.127 -19.841 9.523 1.00 19.07 126 SER B C 1
ATOM 2138 O O . SER B 2 126 ? 74.651 -19.173 8.605 1.00 19.59 126 SER B O 1
ATOM 2141 N N . GLN B 2 127 ? 74.759 -21.092 9.775 1.00 19.19 127 GLN B N 1
ATOM 2142 C CA . GLN B 2 127 ? 73.759 -21.766 8.949 1.00 19.61 127 GLN B CA 1
ATOM 2143 C C . GLN B 2 127 ? 72.430 -21.017 8.989 1.00 19.93 127 GLN B C 1
ATOM 2144 O O . GLN B 2 127 ? 71.757 -20.878 7.969 1.00 19.43 127 GLN B O 1
ATOM 2150 N N . ALA B 2 128 ? 72.053 -20.537 10.171 1.00 19.88 128 ALA B N 1
ATOM 2151 C CA . ALA B 2 128 ? 70.804 -19.802 10.327 1.00 19.77 128 ALA B CA 1
ATOM 2152 C C . ALA B 2 128 ? 70.775 -18.556 9.443 1.00 18.58 128 ALA B C 1
ATOM 2153 O O . ALA B 2 128 ? 69.776 -18.273 8.784 1.00 19.14 128 ALA B O 1
ATOM 2155 N N . ALA B 2 129 ? 71.882 -17.821 9.418 1.00 19.01 129 ALA B N 1
ATOM 2156 C CA . ALA B 2 129 ? 71.969 -16.612 8.612 1.00 17.44 129 ALA B CA 1
ATOM 2157 C C . ALA B 2 129 ? 71.913 -16.942 7.124 1.00 16.84 129 ALA B C 1
ATOM 2158 O O . ALA B 2 129 ? 71.198 -16.295 6.360 1.00 18.37 129 ALA B O 1
ATOM 2160 N N . TRP B 2 130 ? 72.667 -17.953 6.715 1.00 18.24 130 TRP B N 1
ATOM 2161 C CA . TRP B 2 130 ? 72.686 -18.340 5.312 1.00 17.54 130 TRP B CA 1
ATOM 2162 C C . TRP B 2 130 ? 71.367 -18.923 4.834 1.00 19.39 130 TRP B C 1
ATOM 2163 O O . TRP B 2 130 ? 70.996 -18.749 3.674 1.00 17.09 130 TRP B O 1
ATOM 2174 N N . THR B 2 131 ? 70.654 -19.604 5.725 1.00 17.07 131 THR B N 1
ATOM 2175 C CA . THR B 2 131 ? 69.371 -20.186 5.361 1.00 18.69 131 THR B CA 1
ATOM 2176 C C . THR B 2 131 ? 68.380 -19.040 5.177 1.00 19.30 131 THR B C 1
ATOM 2177 O O . THR B 2 131 ? 67.530 -19.068 4.292 1.00 17.56 131 THR B O 1
ATOM 2181 N N . LYS B 2 132 ? 68.509 -18.011 6.005 1.00 18.95 132 LYS B N 1
ATOM 2182 C CA . LYS B 2 132 ? 67.651 -16.843 5.897 1.00 21.23 132 LYS B CA 1
ATOM 2183 C C . LYS B 2 132 ? 67.924 -16.194 4.537 1.00 20.54 132 LYS B C 1
ATOM 2184 O O . LYS B 2 132 ? 67.015 -15.675 3.887 1.00 20.18 132 LYS B O 1
ATOM 2190 N N . LEU B 2 133 ? 69.181 -16.250 4.101 1.00 18.71 133 LEU B N 1
ATOM 2191 C CA . LEU B 2 133 ? 69.577 -15.666 2.822 1.00 17.82 133 LEU B CA 1
ATOM 2192 C C . LEU B 2 133 ? 69.001 -16.421 1.617 1.00 17.42 133 LEU B C 1
ATOM 2193 O O . LEU B 2 133 ? 68.349 -15.823 0.765 1.00 16.69 133 LEU B O 1
ATOM 2198 N N . VAL B 2 134 ? 69.234 -17.729 1.541 1.00 17.19 134 VAL B N 1
ATOM 2199 C CA . VAL B 2 134 ? 68.725 -18.489 0.399 1.00 18.78 134 VAL B CA 1
ATOM 2200 C C . VAL B 2 134 ? 67.203 -18.472 0.345 1.00 18.91 134 VAL B C 1
ATOM 2201 O O . VAL B 2 134 ? 66.610 -18.493 -0.735 1.00 19.44 134 VAL B O 1
ATOM 2205 N N . ASN B 2 135 ? 66.566 -18.417 1.508 1.00 22.27 135 ASN B N 1
ATOM 2206 C CA . ASN B 2 135 ? 65.114 -18.372 1.551 1.00 22.65 135 ASN B CA 1
ATOM 2207 C C . ASN B 2 135 ? 64.617 -17.018 1.037 1.00 23.33 135 ASN B C 1
ATOM 2208 O O . ASN B 2 135 ? 63.591 -16.951 0.361 1.00 22.98 135 ASN B O 1
ATOM 2213 N N . ALA B 2 136 ? 65.351 -15.946 1.341 1.00 21.83 136 ALA B N 1
ATOM 2214 C CA . ALA B 2 136 ? 64.971 -14.610 0.882 1.00 22.58 136 ALA B CA 1
ATOM 2215 C C . ALA B 2 136 ? 65.103 -14.527 -0.637 1.00 22.30 136 ALA B C 1
ATOM 2216 O O . ALA B 2 136 ? 64.293 -13.889 -1.307 1.00 23.78 136 ALA B O 1
ATOM 2218 N N . VAL B 2 137 ? 66.133 -15.166 -1.180 1.00 22.21 137 VAL B N 1
ATOM 2219 C CA . VAL B 2 137 ? 66.332 -15.166 -2.622 1.00 21.82 137 VAL B CA 1
ATOM 2220 C C . VAL B 2 137 ? 65.225 -15.982 -3.294 1.00 22.73 137 VAL B C 1
ATOM 2221 O O . VAL B 2 137 ? 64.699 -15.586 -4.336 1.00 22.90 137 VAL B O 1
ATOM 2225 N N . ALA B 2 138 ? 64.869 -17.114 -2.695 1.00 21.40 138 ALA B N 1
ATOM 2226 C CA . ALA B 2 138 ? 63.815 -17.960 -3.256 1.00 23.21 138 ALA B CA 1
ATOM 2227 C C . ALA B 2 138 ? 62.478 -17.222 -3.194 1.00 25.55 138 ALA B C 1
ATOM 2228 O O . ALA B 2 138 ? 61.668 -17.294 -4.122 1.00 25.24 138 ALA B O 1
ATOM 2230 N N . HIS B 2 139 ? 62.252 -16.518 -2.091 1.00 24.21 139 HIS B N 1
ATOM 2231 C CA . HIS B 2 139 ? 61.020 -15.761 -1.906 1.00 26.92 139 HIS B CA 1
ATOM 2232 C C . HIS B 2 139 ? 60.920 -14.670 -2.966 1.00 26.00 139 HIS B C 1
ATOM 2233 O O . HIS B 2 139 ? 59.860 -14.460 -3.553 1.00 27.06 139 HIS B O 1
ATOM 2240 N N . ALA B 2 140 ? 62.033 -13.981 -3.209 1.00 32.97 140 ALA B N 1
ATOM 2241 C CA . ALA B 2 140 ? 62.071 -12.904 -4.195 1.00 31.75 140 ALA B CA 1
ATOM 2242 C C . ALA B 2 140 ? 61.786 -13.413 -5.603 1.00 31.45 140 ALA B C 1
ATOM 2243 O O . ALA B 2 140 ? 61.114 -12.747 -6.388 1.00 31.36 140 ALA B O 1
ATOM 2245 N N . LEU B 2 141 ? 62.301 -14.595 -5.926 1.00 24.10 141 LEU B N 1
ATOM 2246 C CA . LEU B 2 141 ? 62.086 -15.167 -7.245 1.00 25.94 141 LEU B CA 1
ATOM 2247 C C . LEU B 2 141 ? 60.663 -15.681 -7.412 1.00 27.10 141 LEU B C 1
ATOM 2248 O O . LEU B 2 141 ? 60.133 -15.703 -8.520 1.00 28.31 141 LEU B O 1
ATOM 2253 N N . ALA B 2 142 ? 60.048 -16.087 -6.308 1.00 25.39 142 ALA B N 1
ATOM 2254 C CA . ALA B 2 142 ? 58.689 -16.610 -6.343 1.00 29.05 142 ALA B CA 1
ATOM 2255 C C . ALA B 2 142 ? 57.630 -15.514 -6.463 1.00 32.02 142 ALA B C 1
ATOM 2256 O O . ALA B 2 142 ? 56.473 -15.799 -6.765 1.00 32.08 142 ALA B O 1
ATOM 2258 N N . LEU B 2 143 ? 58.023 -14.266 -6.227 1.00 39.00 143 LEU B N 1
ATOM 2259 C CA . LEU B 2 143 ? 57.084 -13.149 -6.312 1.00 44.38 143 LEU B CA 1
ATOM 2260 C C . LEU B 2 143 ? 56.490 -12.987 -7.705 1.00 48.36 143 LEU B C 1
ATOM 2261 O O . LEU B 2 143 ? 55.436 -12.370 -7.867 1.00 49.44 143 LEU B O 1
ATOM 2266 N N . GLY B 2 144 ? 57.167 -13.538 -8.706 1.00 57.83 144 GLY B N 1
ATOM 2267 C CA . GLY B 2 144 ? 56.676 -13.442 -10.069 1.00 64.59 144 GLY B CA 1
ATOM 2268 C C . GLY B 2 144 ? 55.475 -14.343 -10.275 1.00 70.30 144 GLY B C 1
ATOM 2269 O O . GLY B 2 144 ? 54.927 -14.432 -11.373 1.00 69.63 144 GLY B O 1
ATOM 2270 N N . TYR B 2 145 ? 55.071 -15.018 -9.205 1.00 74.83 145 TYR B N 1
ATOM 2271 C CA . TYR B 2 145 ? 53.929 -15.923 -9.234 1.00 78.47 145 TYR B CA 1
ATOM 2272 C C . TYR B 2 145 ? 52.804 -15.393 -8.347 1.00 81.01 145 TYR B C 1
ATOM 2273 O O . TYR B 2 145 ? 51.625 -15.552 -8.661 1.00 87.27 145 TYR B O 1
ATOM 2282 N N . HIS B 2 146 ? 53.182 -14.765 -7.237 1.00 107.43 146 HIS B N 1
ATOM 2283 C CA . HIS B 2 146 ? 52.222 -14.216 -6.282 1.00 119.28 146 HIS B CA 1
ATOM 2284 C C . HIS B 2 146 ? 51.790 -12.786 -6.586 1.00 121.07 146 HIS B C 1
ATOM 2285 O O . HIS B 2 146 ? 52.273 -12.213 -7.583 1.00 46.14 146 HIS B O 1
#

Radius of gyration: 19.03 Å; Cα contacts (8 Å, |Δi|>4): 363; chains: 2; bounding box: 38×49×53 Å

Secondary structure (DSSP, 8-state):
---HHHHHHHHHHHHHHGGGHHHHHHHHHHHHHHHSGGGGGG-TTS--STT-HHHHHHHHHHHHHHHHHHHTTTSHHHHTHHHHHIIIIIS---HHHHHHHHHHHHHHHHHHHGGG--HHHHHHHHHHHHHHHHHHTGGG-/----HHHHHHHHHHHTT--HHHHHHHHHHHHHHHSGGGGGGGGGG---SSHHHHHT-HHHHHHHHHHHHHHHHHHTTGGGHHHHTHHHHHIIIIIS---THHHHHHHHHHHHHHHHH-TTT--HHHHHHHHHHHHHHHHHHHTTT-

Sequence (287 aa):
MLTEDDKQLIQHVWEKVLEHQEDFGAEALERMFIVYPSTKTYFPHFDLHHDSEQIRHHGKKVVGALGDAVKHIDNLSATLSELSNLHAYNLRVDPVNFKLLSHCFQVVLGAHLGREYTPQVQVAYDKFLAAVSAVLAEKYRVHWTSEEKQYITSLWAKVNVGEVGGEALARLLIVYPWTQRFFASFGNLSSANAILHNAKVLAHGQKVLTSFGEAVKNLDNIKKTFAQLSELHCEKLHVDPENFKLLGNILIIVLATHFPKEFTPASQAAWTKLVNAVAHALALGYH

CATH classification: 1.10.490.10

Solvent-accessible surface area: 14482 Å² total; per-residue (Å²): 215,32,71,120,96,11,52,126,61,0,84,99,6,4,94,74,0,80,128,97,51,58,68,14,1,4,42,3,3,16,7,10,8,82,17,34,74,87,3,88,104,64,30,111,124,35,71,54,140,146,61,14,124,68,0,61,98,55,0,76,132,31,0,22,24,18,10,73,0,19,173,90,24,128,79,19,56,63,46,5,38,143,57,0,46,74,42,0,127,109,70,152,16,68,68,90,24,17,149,38,44,18,15,0,5,10,0,0,1,0,13,94,21,13,220,96,1,48,7,57,9,3,24,0,0,34,71,0,7,56,34,8,17,46,13,24,12,37,56,86,204,105,158,32,72,98,120,36,71,110,66,0,59,48,6,35,91,128,15,86,36,34,93,0,0,1,45,1,4,0,8,12,0,22,14,32,72,142,3,50,185,59,27,95,97,27,53,101,21,98,52,26,92,26,3,41,150,14,78,102,0,70,48,54,0,67,140,30,1,61,24,12,3,69,0,8,149,63,13,89,59,6,119,107,52,4,60,151,58,4,115,63,45,2,120,152,76,110,15,85,30,91,17,20,106,27,26,0,38,1,0,0,5,0,0,0,16,60,19,52,167,70,0,55,32,38,2,0,29,1,0,7,57,0,2,62,14,5,6,123,3,17,16,62,44,95,207

B-factor: mean 28.68, std 15.38, range [10.24, 159.09]